Protein AF-A0A8G1H989-F1 (afdb_monomer)

Sequence (201 aa):
MSPRVQRSIRLNYDGWDWDKIEDVVEQNAELVQNTAQCIIGKAFDALDNYYDNDDWGRLWYKHEPFPLRMNYGEGYNHFLEDETVRFRISAKPYNHVKGDLRGTQDQFDLLKQAIEADDWHVGTAEALVQNGREELNVTITNGAAKVSTKAAAETVIGVDVNEDCVALAALTESGPEDSVVIDYPDIKEERHRYFTVGKRM

Solvent-accessible surface area (backbone atoms only — not comparable to full-atom values): 12066 Å² total; per-residue (Å²): 132,58,76,63,32,54,48,49,52,46,41,50,75,74,68,48,59,66,80,57,44,54,55,58,58,50,77,72,44,98,56,64,64,71,62,46,50,56,43,48,49,56,34,46,54,56,48,49,54,39,77,75,32,91,87,50,78,77,82,85,78,76,93,64,86,72,60,52,72,30,43,56,80,76,27,28,47,78,44,87,47,101,94,44,44,32,40,39,39,41,92,47,89,98,44,71,51,70,50,73,63,83,80,55,70,70,58,49,52,52,50,49,48,28,73,73,37,88,52,29,40,64,44,49,31,34,42,40,72,58,98,90,38,84,46,76,51,71,42,73,45,65,75,70,70,78,75,70,51,85,90,65,49,70,63,46,76,50,75,48,82,55,91,43,33,40,38,39,35,38,30,38,93,93,40,78,78,50,72,52,74,50,74,44,53,66,62,45,54,52,50,49,52,52,54,53,53,64,74,73,110

pLDDT: mean 76.19, std 14.08, range [43.84, 95.0]

Secondary structure (DSSP, 8-state):
--HHHHHHHHHHHTT--HHHHHHHHHHT--S-HHHHHHHHHHHHHHHHHHHH-TTS-------SPPPEEEEBTTTEEEEEETTEEEEEEEEETTEEEEEE----HHHHHHHHHHHH-TTEEEEEEEEEEETTEEEEEEEEEESS-PPPPGGG---EEEEEE-SSEEEEEEEETTEEEEEEEEE-HHHHHHHHHHHHHHT--

Radius of gyration: 22.85 Å; Cα contacts (8 Å, |Δi|>4): 235; chains: 1; bounding box: 62×35×62 Å

Mean predicted aligned error: 15.67 Å

Structure (mmCIF, N/CA/C/O backbone):
data_AF-A0A8G1H989-F1
#
_entry.id   AF-A0A8G1H989-F1
#
loop_
_atom_site.group_PDB
_atom_site.id
_atom_site.type_symbol
_atom_site.label_atom_id
_atom_site.label_alt_id
_atom_site.label_comp_id
_atom_site.label_asym_id
_atom_site.label_entity_id
_atom_site.label_seq_id
_atom_site.pdbx_PDB_ins_code
_atom_site.Cartn_x
_atom_site.Cartn_y
_atom_site.Cartn_z
_atom_site.occupancy
_atom_site.B_iso_or_equiv
_atom_site.auth_seq_id
_atom_site.auth_comp_id
_atom_site.auth_asym_id
_atom_site.auth_atom_id
_atom_site.pdbx_PDB_model_num
ATOM 1 N N . MET A 1 1 ? 11.637 6.137 -7.774 1.00 48.59 1 MET A N 1
ATOM 2 C CA . MET A 1 1 ? 12.655 6.437 -8.811 1.00 48.59 1 MET A CA 1
ATOM 3 C C . MET A 1 1 ? 11.977 6.332 -10.176 1.00 48.59 1 MET A C 1
ATOM 5 O O . MET A 1 1 ? 11.100 5.492 -10.310 1.00 48.59 1 MET A O 1
ATOM 9 N N . SER A 1 2 ? 12.269 7.210 -11.142 1.00 50.56 2 SER A N 1
ATOM 10 C CA . SER A 1 2 ? 11.582 7.182 -12.450 1.00 50.56 2 SER A CA 1
ATOM 11 C C . SER A 1 2 ? 11.997 5.940 -13.265 1.00 50.56 2 SER A C 1
ATOM 13 O O . SER A 1 2 ? 13.190 5.627 -13.273 1.00 50.56 2 SER A O 1
ATOM 15 N N . PRO A 1 3 ? 11.079 5.272 -13.999 1.00 55.62 3 PRO A N 1
ATOM 16 C CA . PRO A 1 3 ? 11.397 4.109 -14.839 1.00 55.62 3 PRO A CA 1
ATOM 17 C C . PRO A 1 3 ? 12.542 4.345 -15.837 1.00 55.62 3 PRO A C 1
ATOM 19 O O . PRO A 1 3 ? 13.239 3.411 -16.227 1.00 55.62 3 PRO A O 1
ATOM 22 N N . ARG A 1 4 ? 12.767 5.602 -16.242 1.00 60.38 4 ARG A N 1
ATOM 23 C CA . ARG A 1 4 ? 13.844 5.971 -17.170 1.00 60.38 4 ARG A CA 1
ATOM 24 C C . ARG A 1 4 ? 15.206 6.141 -16.502 1.00 60.38 4 ARG A C 1
ATOM 26 O O . ARG A 1 4 ? 16.190 5.746 -17.107 1.00 60.38 4 ARG A O 1
ATOM 33 N N . VAL A 1 5 ? 15.259 6.586 -15.241 1.00 58.53 5 VAL A N 1
ATOM 34 C CA . VAL A 1 5 ? 16.505 6.577 -14.439 1.00 58.53 5 VAL A CA 1
ATOM 35 C C . VAL A 1 5 ? 17.048 5.155 -14.362 1.00 58.53 5 VAL A C 1
ATOM 37 O O . VAL A 1 5 ? 18.218 4.902 -14.617 1.00 58.53 5 VAL A O 1
ATOM 40 N N . GLN A 1 6 ? 16.164 4.195 -14.098 1.00 58.88 6 GLN A N 1
ATOM 41 C CA . GLN A 1 6 ? 16.545 2.788 -14.035 1.00 58.88 6 GLN A CA 1
ATOM 42 C C . GLN A 1 6 ? 16.827 2.181 -15.405 1.00 58.88 6 GLN A C 1
ATOM 44 O O . GLN A 1 6 ? 17.612 1.244 -15.483 1.00 58.88 6 GLN A O 1
ATOM 49 N N . ARG A 1 7 ? 16.244 2.704 -16.493 1.00 65.94 7 ARG A N 1
ATOM 50 C CA . ARG A 1 7 ? 16.626 2.305 -17.853 1.00 65.94 7 ARG A CA 1
ATOM 51 C C . ARG A 1 7 ? 18.054 2.740 -18.182 1.00 65.94 7 ARG A C 1
ATOM 53 O O . ARG A 1 7 ? 18.781 1.933 -18.750 1.00 65.94 7 ARG A O 1
ATOM 60 N N . SER A 1 8 ? 18.455 3.952 -17.804 1.00 64.50 8 SER A N 1
ATOM 61 C CA . SER A 1 8 ? 19.839 4.412 -17.962 1.00 64.50 8 SER A CA 1
ATOM 62 C C . SER A 1 8 ? 20.799 3.568 -17.121 1.00 64.50 8 SER A C 1
ATOM 64 O O . SER A 1 8 ? 21.775 3.042 -17.647 1.00 64.50 8 SER A O 1
ATOM 66 N N . ILE A 1 9 ? 20.451 3.317 -15.851 1.00 63.84 9 ILE A N 1
ATOM 67 C CA . ILE A 1 9 ? 21.219 2.423 -14.971 1.00 63.84 9 ILE A CA 1
ATOM 68 C C . ILE A 1 9 ? 21.310 1.009 -15.572 1.00 63.84 9 ILE A C 1
ATOM 70 O O . ILE A 1 9 ? 22.398 0.447 -15.616 1.00 63.84 9 ILE A O 1
ATOM 74 N N . ARG A 1 10 ? 20.214 0.448 -16.107 1.00 66.69 10 ARG A N 1
ATOM 75 C CA . ARG A 1 10 ? 20.208 -0.856 -16.796 1.00 66.69 10 ARG A CA 1
ATOM 76 C C . ARG A 1 10 ? 21.207 -0.903 -17.939 1.00 66.69 10 ARG A C 1
ATOM 78 O O . ARG A 1 10 ? 21.965 -1.855 -18.033 1.00 66.69 10 ARG A O 1
ATOM 85 N N . LEU A 1 11 ? 21.149 0.070 -18.846 1.00 73.38 11 LEU A N 1
ATOM 86 C CA . LEU A 1 11 ? 21.991 0.058 -20.039 1.00 73.38 11 LEU A CA 1
ATOM 87 C C . LEU A 1 11 ? 23.471 0.150 -19.649 1.00 73.38 11 LEU A C 1
ATOM 89 O O . LEU A 1 11 ? 24.287 -0.555 -20.233 1.00 73.38 11 LEU A O 1
ATOM 93 N N . ASN A 1 12 ? 23.794 0.901 -18.591 1.00 72.88 12 ASN A N 1
ATOM 94 C CA . ASN A 1 12 ? 25.129 0.882 -17.998 1.00 72.88 12 ASN A CA 1
ATOM 95 C C . ASN A 1 12 ? 25.496 -0.512 -17.440 1.00 72.88 12 ASN A C 1
ATOM 97 O O . ASN A 1 12 ? 26.583 -1.017 -17.704 1.00 72.88 12 ASN A O 1
ATOM 101 N N . TYR A 1 13 ? 24.586 -1.181 -16.720 1.00 68.19 13 TYR A N 1
ATOM 102 C CA . TYR A 1 13 ? 24.783 -2.572 -16.276 1.00 68.19 13 TYR A CA 1
ATOM 103 C C . TYR A 1 13 ? 24.997 -3.550 -17.442 1.00 68.19 13 TYR A C 1
ATOM 105 O O . TYR A 1 13 ? 25.821 -4.456 -17.327 1.00 68.19 13 TYR A O 1
ATOM 113 N N . ASP A 1 14 ? 24.300 -3.339 -18.560 1.00 76.81 14 ASP A N 1
ATOM 114 C CA . ASP A 1 14 ? 24.414 -4.114 -19.800 1.00 76.81 14 ASP A CA 1
ATOM 115 C C . ASP A 1 14 ? 25.683 -3.737 -20.615 1.00 76.81 14 ASP A C 1
ATOM 117 O O . ASP A 1 14 ? 25.887 -4.257 -21.712 1.00 76.81 14 ASP A O 1
ATOM 121 N N . GLY A 1 15 ? 26.546 -2.849 -20.095 1.00 75.94 15 GLY A N 1
ATOM 122 C CA . GLY A 1 15 ? 27.841 -2.478 -20.679 1.00 75.94 15 GLY A CA 1
ATOM 123 C C . GLY A 1 15 ? 27.765 -1.468 -21.825 1.00 75.94 15 GLY A C 1
ATOM 124 O O . GLY A 1 15 ? 28.678 -1.406 -22.649 1.00 75.94 15 GLY A O 1
ATOM 125 N N . TRP A 1 16 ? 26.670 -0.714 -21.925 1.00 77.75 16 TRP A N 1
ATOM 126 C CA . TRP A 1 16 ? 26.514 0.299 -22.962 1.00 77.75 16 TRP A CA 1
ATOM 127 C C . TRP A 1 16 ? 27.376 1.525 -22.681 1.00 77.75 16 TRP A C 1
ATOM 129 O O . TRP A 1 16 ? 27.554 1.943 -21.540 1.00 77.75 16 TRP A O 1
ATOM 139 N N . ASP A 1 17 ? 27.864 2.110 -23.768 1.00 77.62 17 ASP A N 1
ATOM 140 C CA . ASP A 1 17 ? 28.553 3.393 -23.762 1.00 77.62 17 ASP A CA 1
ATOM 141 C C . ASP A 1 17 ? 27.605 4.506 -23.302 1.00 77.62 17 ASP A C 1
ATOM 143 O O . ASP A 1 17 ? 26.470 4.585 -23.781 1.00 77.62 17 ASP A O 1
ATOM 147 N N . TRP A 1 18 ? 28.065 5.344 -22.380 1.00 70.88 18 TRP A N 1
ATOM 148 C CA . TRP A 1 18 ? 27.248 6.332 -21.681 1.00 70.88 18 TRP A CA 1
ATOM 149 C C . TRP A 1 18 ? 26.656 7.361 -22.643 1.00 70.88 18 TRP A C 1
ATOM 151 O O . TRP A 1 18 ? 25.454 7.623 -22.586 1.00 70.88 18 TRP A O 1
ATOM 161 N N . ASP A 1 19 ? 27.442 7.794 -23.628 1.00 73.06 19 ASP A N 1
ATOM 162 C CA . ASP A 1 19 ? 26.999 8.710 -24.685 1.00 73.06 19 ASP A CA 1
ATOM 163 C C . ASP A 1 19 ? 25.842 8.116 -25.515 1.00 73.06 19 ASP A C 1
ATOM 165 O O . ASP A 1 19 ? 24.964 8.824 -26.002 1.00 73.06 19 ASP A O 1
ATOM 169 N N . LYS A 1 20 ? 25.777 6.782 -25.639 1.00 76.38 20 LYS A N 1
ATOM 170 C CA . LYS A 1 20 ? 24.700 6.085 -26.369 1.00 76.38 20 LYS A CA 1
ATOM 171 C C . LYS A 1 20 ? 23.463 5.840 -25.513 1.00 76.38 20 LYS A C 1
ATOM 173 O O . LYS A 1 20 ? 22.382 5.603 -26.055 1.00 76.38 20 LYS A O 1
ATOM 178 N N . ILE A 1 21 ? 23.604 5.840 -24.188 1.00 71.81 21 ILE A N 1
ATOM 179 C CA . ILE A 1 21 ? 22.484 5.671 -23.256 1.00 71.81 21 ILE A CA 1
ATOM 180 C C . ILE A 1 21 ? 21.605 6.919 -23.278 1.00 71.81 21 ILE A C 1
ATOM 182 O O . ILE A 1 21 ? 20.380 6.785 -23.335 1.00 71.81 21 ILE A O 1
ATOM 186 N N . GLU A 1 22 ? 22.221 8.101 -23.260 1.00 65.19 22 GLU A N 1
ATOM 187 C CA . GLU A 1 22 ? 21.527 9.387 -23.344 1.00 65.19 22 GLU A CA 1
ATOM 188 C C . GLU A 1 22 ? 20.698 9.460 -24.633 1.00 65.19 22 GLU A C 1
ATOM 190 O O . GLU A 1 22 ? 19.469 9.532 -24.570 1.00 65.19 22 GLU A O 1
ATOM 195 N N . ASP A 1 23 ? 21.335 9.242 -25.787 1.00 67.62 23 ASP A N 1
ATOM 196 C CA . ASP A 1 23 ? 20.676 9.244 -27.098 1.00 67.62 23 ASP A CA 1
ATOM 197 C C . ASP A 1 23 ? 19.466 8.297 -27.170 1.00 67.62 23 ASP A C 1
ATOM 199 O O . ASP A 1 23 ? 18.384 8.671 -27.632 1.00 67.62 23 ASP A O 1
ATOM 203 N N . VAL A 1 24 ? 19.608 7.056 -26.694 1.00 68.81 24 VAL A N 1
ATOM 204 C CA . VAL A 1 24 ? 18.536 6.050 -26.774 1.00 68.81 24 VAL A CA 1
ATOM 205 C C . VAL A 1 24 ? 17.384 6.366 -25.818 1.00 68.81 24 VAL A C 1
ATOM 207 O O . VAL A 1 24 ? 16.224 6.099 -26.147 1.00 68.81 24 VAL A O 1
ATOM 210 N N . VAL A 1 25 ? 17.657 6.900 -24.626 1.00 63.25 25 VAL A N 1
ATOM 211 C CA . VAL A 1 25 ? 16.610 7.201 -23.635 1.00 63.25 25 VAL A CA 1
ATOM 212 C C . VAL A 1 25 ? 15.892 8.515 -23.968 1.00 63.25 25 VAL A C 1
ATOM 214 O O . VAL A 1 25 ? 14.683 8.606 -23.734 1.00 63.25 25 VAL A O 1
ATOM 217 N N . GLU A 1 26 ? 16.581 9.485 -24.575 1.00 63.66 26 GLU A N 1
ATOM 218 C CA . GLU A 1 26 ? 15.995 10.740 -25.065 1.00 63.66 26 GLU A CA 1
ATOM 219 C C . GLU A 1 26 ? 15.160 10.558 -26.326 1.00 63.66 26 GLU A C 1
ATOM 221 O O . GLU A 1 26 ? 14.038 11.053 -26.393 1.00 63.66 26 GLU A O 1
ATOM 226 N N . GLN A 1 27 ? 15.649 9.813 -27.319 1.00 64.38 27 GLN A N 1
ATOM 227 C CA . GLN A 1 27 ? 14.919 9.636 -28.581 1.00 64.38 27 GLN A CA 1
ATOM 228 C C . GLN A 1 27 ? 13.624 8.830 -28.406 1.00 64.38 27 GLN A C 1
ATOM 230 O O . GLN A 1 27 ? 12.658 9.035 -29.137 1.00 64.38 27 GLN A O 1
ATOM 235 N N . ASN A 1 28 ? 13.570 7.949 -27.403 1.00 59.94 28 ASN A N 1
ATOM 236 C CA . ASN A 1 28 ? 12.377 7.164 -27.071 1.00 59.94 28 ASN A CA 1
ATOM 237 C C . ASN A 1 28 ? 11.460 7.864 -26.047 1.00 59.94 28 ASN A C 1
ATOM 239 O O . ASN A 1 28 ? 10.558 7.242 -25.473 1.00 59.94 28 ASN A O 1
ATOM 243 N N . ALA A 1 29 ? 11.693 9.151 -25.773 1.00 56.41 29 ALA A N 1
ATOM 244 C CA . ALA A 1 29 ? 10.967 9.895 -24.764 1.00 56.41 29 ALA A CA 1
ATOM 245 C C . ALA A 1 29 ? 9.675 10.540 -25.288 1.00 56.41 29 ALA A C 1
ATOM 247 O O . ALA A 1 29 ? 9.712 11.596 -25.902 1.00 56.41 29 ALA A O 1
ATOM 248 N N . GLU A 1 30 ? 8.507 10.027 -24.889 1.00 54.06 30 GLU A N 1
ATOM 249 C CA . GLU A 1 30 ? 7.240 10.789 -24.972 1.00 54.06 30 GLU A CA 1
ATOM 250 C C . GLU A 1 30 ? 7.141 11.868 -23.862 1.00 54.06 30 GLU A C 1
ATOM 252 O O . GLU A 1 30 ? 6.192 11.902 -23.086 1.00 54.06 30 GLU A O 1
ATOM 257 N N . LEU A 1 31 ? 8.169 12.709 -23.705 1.00 53.53 31 LEU A N 1
ATOM 258 C CA . LEU A 1 31 ? 8.208 13.841 -22.767 1.00 53.53 31 LEU A CA 1
ATOM 259 C C . LEU A 1 31 ? 8.811 15.061 -23.473 1.00 53.53 31 LEU A C 1
ATOM 261 O O . LEU A 1 31 ? 9.530 14.919 -24.458 1.00 53.53 31 LEU A O 1
ATOM 265 N N . VAL A 1 32 ? 8.568 16.263 -22.945 1.00 53.59 32 VAL A N 1
ATOM 266 C CA . VAL A 1 32 ? 9.305 17.461 -23.379 1.00 53.59 32 VAL A CA 1
ATOM 267 C C . VAL A 1 32 ? 10.803 17.213 -23.147 1.00 53.59 32 VAL A C 1
ATOM 269 O O . VAL A 1 32 ? 11.180 16.806 -22.048 1.00 53.59 32 VAL A O 1
ATOM 272 N N . GLN A 1 33 ? 11.640 17.436 -24.168 1.00 54.19 33 GLN A N 1
ATOM 273 C CA . GLN A 1 33 ? 13.067 17.055 -24.196 1.00 54.19 33 GLN A CA 1
ATOM 274 C C . GLN A 1 33 ? 13.832 17.446 -22.923 1.00 54.19 33 GLN A C 1
ATOM 276 O O . GLN A 1 33 ? 14.499 16.606 -22.324 1.00 54.19 33 GLN A O 1
ATOM 281 N N . ASN A 1 34 ? 13.620 18.664 -22.421 1.00 48.12 34 ASN A N 1
ATOM 282 C CA . ASN A 1 34 ? 14.265 19.155 -21.198 1.00 48.12 34 ASN A CA 1
ATOM 283 C C . ASN A 1 34 ? 13.967 18.285 -19.959 1.00 48.12 34 ASN A C 1
ATOM 285 O O . ASN A 1 34 ? 14.802 18.139 -19.072 1.00 48.12 34 ASN A O 1
ATOM 289 N N . THR A 1 35 ? 12.775 17.687 -19.874 1.00 46.97 35 THR A N 1
ATOM 290 C CA . THR A 1 35 ? 12.402 16.798 -18.765 1.00 46.97 35 THR A CA 1
ATOM 291 C C . THR A 1 35 ? 13.060 15.425 -18.895 1.00 46.97 35 THR A C 1
ATOM 293 O O . THR A 1 35 ? 13.412 14.833 -17.877 1.00 46.97 35 THR A O 1
ATOM 296 N N . ALA A 1 36 ? 13.256 14.919 -20.117 1.00 55.31 36 ALA A N 1
ATOM 297 C CA . ALA A 1 36 ? 14.007 13.683 -20.346 1.00 55.31 36 ALA A CA 1
ATOM 298 C C . ALA A 1 36 ? 15.488 13.865 -19.968 1.00 55.31 36 ALA A C 1
ATOM 300 O O . ALA A 1 36 ? 16.006 13.070 -19.184 1.00 55.31 36 ALA A O 1
ATOM 301 N N . GLN A 1 37 ? 16.090 14.976 -20.399 1.00 55.34 37 GLN A N 1
ATOM 302 C CA . GLN A 1 37 ? 17.461 15.383 -20.076 1.00 55.34 37 GLN A CA 1
ATOM 303 C C . GLN A 1 37 ? 17.700 15.511 -18.568 1.00 55.34 37 GLN A C 1
ATOM 305 O O . GLN A 1 37 ? 18.625 14.909 -18.036 1.00 55.34 37 GLN A O 1
ATOM 310 N N . CYS A 1 38 ? 16.827 16.200 -17.821 1.00 56.69 38 CYS A N 1
ATOM 311 C CA . CYS A 1 38 ? 16.984 16.309 -16.362 1.00 56.69 38 CYS A CA 1
ATOM 312 C C . CYS A 1 38 ? 16.880 14.960 -15.627 1.00 56.69 38 CYS A C 1
ATOM 314 O O . CYS A 1 38 ? 17.455 14.792 -14.551 1.00 56.69 38 CYS A O 1
ATOM 316 N N . ILE A 1 39 ? 16.105 14.011 -16.157 1.00 57.88 39 ILE A N 1
ATOM 317 C CA . ILE A 1 39 ? 15.958 12.673 -15.570 1.00 57.88 39 ILE A CA 1
ATOM 318 C C . ILE A 1 39 ? 17.203 11.826 -15.851 1.00 57.88 39 ILE A C 1
ATOM 320 O O . ILE A 1 39 ? 17.640 11.096 -14.961 1.00 57.88 39 ILE A O 1
ATOM 324 N N . ILE A 1 40 ? 17.769 11.931 -17.055 1.00 61.81 40 ILE A N 1
ATOM 325 C CA . ILE A 1 40 ? 19.008 11.248 -17.443 1.00 61.81 40 ILE A CA 1
ATOM 326 C C . ILE A 1 40 ? 20.194 11.834 -16.683 1.00 61.81 40 ILE A C 1
ATOM 328 O O . ILE A 1 40 ? 20.916 11.068 -16.056 1.00 61.81 40 ILE A O 1
ATOM 332 N N . GLY A 1 41 ? 20.307 13.163 -16.613 1.00 64.31 41 GLY A N 1
ATOM 333 C CA . GLY A 1 41 ? 21.335 13.850 -15.830 1.00 64.31 41 GLY A CA 1
ATOM 334 C C . GLY A 1 41 ? 21.363 13.374 -14.379 1.00 64.31 41 GLY A C 1
ATOM 335 O O . GLY A 1 41 ? 22.399 12.953 -13.899 1.00 64.31 41 GLY A O 1
ATOM 336 N N . LYS A 1 42 ? 20.207 13.259 -13.709 1.00 68.31 42 LYS A N 1
ATOM 337 C CA . LYS A 1 42 ? 20.151 12.697 -12.343 1.00 68.31 42 LYS A CA 1
ATOM 338 C C . LYS A 1 42 ? 20.560 11.225 -12.244 1.00 68.31 42 LYS A C 1
ATOM 340 O O . LYS A 1 42 ? 20.995 10.787 -11.182 1.00 68.31 42 LYS A O 1
ATOM 345 N N . ALA A 1 43 ? 20.336 10.437 -13.294 1.00 62.66 43 ALA A N 1
ATOM 346 C CA . ALA A 1 43 ? 20.770 9.044 -13.338 1.00 62.66 43 ALA A CA 1
ATOM 347 C C . ALA A 1 43 ? 22.290 8.950 -13.509 1.00 62.66 43 ALA A C 1
ATOM 349 O O . ALA A 1 43 ? 22.911 8.103 -12.875 1.00 62.66 43 ALA A O 1
ATOM 350 N N . PHE A 1 44 ? 22.863 9.835 -14.324 1.00 67.88 44 PHE A N 1
ATOM 351 C CA . PHE A 1 44 ? 24.295 9.934 -14.574 1.00 67.88 44 PHE A CA 1
ATOM 352 C C . PHE A 1 44 ? 25.013 10.523 -13.365 1.00 67.88 44 PHE A C 1
ATOM 354 O O . PHE A 1 44 ? 25.937 9.886 -12.898 1.00 67.88 44 PHE A O 1
ATOM 361 N N . ASP A 1 45 ? 24.497 11.582 -12.736 1.00 69.62 45 ASP A N 1
ATOM 362 C CA . ASP A 1 45 ? 25.013 12.107 -11.463 1.00 69.62 45 ASP A CA 1
ATOM 363 C C . ASP A 1 45 ? 25.102 11.000 -10.400 1.00 69.62 45 ASP A C 1
ATOM 365 O O . ASP A 1 45 ? 26.053 10.929 -9.627 1.00 69.62 45 ASP A O 1
ATOM 369 N N . ALA A 1 46 ? 24.101 10.116 -10.330 1.00 64.50 46 ALA A N 1
ATOM 370 C CA . ALA A 1 46 ? 24.104 8.998 -9.391 1.00 64.50 46 ALA A CA 1
ATOM 371 C C . ALA A 1 46 ? 25.119 7.902 -9.772 1.00 64.50 46 ALA A C 1
ATOM 373 O O . ALA A 1 46 ? 25.668 7.255 -8.881 1.00 64.50 46 ALA A O 1
ATOM 374 N N . LEU A 1 47 ? 25.356 7.680 -11.069 1.00 65.31 47 LEU A N 1
ATOM 375 C CA . LEU A 1 47 ? 26.363 6.743 -11.566 1.00 65.31 47 LEU A CA 1
ATOM 376 C C . LEU A 1 47 ? 27.784 7.309 -11.413 1.00 65.31 47 LEU A C 1
ATOM 378 O O . LEU A 1 47 ? 28.642 6.591 -10.916 1.00 65.31 47 LEU A O 1
ATOM 382 N N . ASP A 1 48 ? 28.021 8.574 -11.756 1.00 67.88 48 ASP A N 1
ATOM 383 C CA . ASP A 1 48 ? 29.283 9.293 -11.551 1.00 67.88 48 ASP A CA 1
ATOM 384 C C . ASP A 1 48 ? 29.658 9.281 -10.073 1.00 67.88 48 ASP A C 1
ATOM 386 O O . ASP A 1 48 ? 30.736 8.821 -9.715 1.00 67.88 48 ASP A O 1
ATOM 390 N N . ASN A 1 49 ? 28.722 9.632 -9.182 1.00 62.41 49 ASN A N 1
ATOM 391 C CA . ASN A 1 49 ? 28.960 9.534 -7.740 1.00 62.41 49 ASN A CA 1
ATOM 392 C C . ASN A 1 49 ? 29.345 8.115 -7.290 1.00 62.41 49 ASN A C 1
ATOM 394 O O . ASN A 1 49 ? 30.104 7.986 -6.332 1.00 62.41 49 ASN A O 1
ATOM 398 N N . TYR A 1 50 ? 28.838 7.066 -7.948 1.00 59.97 50 TYR A N 1
ATOM 399 C CA . TYR A 1 50 ? 29.226 5.683 -7.664 1.00 59.97 50 TYR A CA 1
ATOM 400 C C . TYR A 1 50 ? 30.639 5.354 -8.171 1.00 59.97 50 TYR A C 1
ATOM 402 O O . TYR A 1 50 ? 31.416 4.761 -7.430 1.00 59.97 50 TYR A O 1
ATOM 410 N N . TYR A 1 51 ? 30.984 5.724 -9.406 1.00 64.19 51 TYR A N 1
ATOM 411 C CA . TYR A 1 51 ? 32.306 5.433 -9.973 1.00 64.19 51 TYR A CA 1
ATOM 412 C C . TYR A 1 51 ? 33.422 6.313 -9.387 1.00 64.19 51 TYR A C 1
ATOM 414 O O . TYR A 1 51 ? 34.570 5.876 -9.352 1.00 64.19 51 TYR A O 1
ATOM 422 N N . ASP A 1 52 ? 33.088 7.500 -8.877 1.00 67.94 52 ASP A N 1
ATOM 423 C CA . ASP A 1 52 ? 34.031 8.416 -8.228 1.00 67.94 52 ASP A CA 1
ATOM 424 C C . ASP A 1 52 ? 34.234 8.123 -6.728 1.00 67.94 52 ASP A C 1
ATOM 426 O O . ASP A 1 52 ? 35.214 8.586 -6.141 1.00 67.94 52 ASP A O 1
ATOM 430 N N . ASN A 1 53 ? 33.333 7.367 -6.082 1.00 58.56 53 ASN A N 1
ATOM 431 C CA . ASN A 1 53 ? 33.405 7.068 -4.646 1.00 58.56 53 ASN A CA 1
ATOM 432 C C . ASN A 1 53 ? 33.272 5.556 -4.372 1.00 58.56 53 ASN A C 1
ATOM 434 O O . ASN A 1 53 ? 32.164 5.039 -4.223 1.00 58.56 53 ASN A O 1
ATOM 438 N N . ASP A 1 54 ? 34.412 4.876 -4.197 1.00 51.69 54 ASP A N 1
ATOM 439 C CA . ASP A 1 54 ? 34.532 3.418 -3.966 1.00 51.69 54 ASP A CA 1
ATOM 440 C C . ASP A 1 54 ? 33.757 2.871 -2.740 1.00 51.69 54 ASP A C 1
ATOM 442 O O . ASP A 1 54 ? 33.516 1.666 -2.643 1.00 51.69 54 ASP A O 1
ATOM 446 N N . ASP A 1 55 ? 33.340 3.733 -1.805 1.00 53.25 55 ASP A N 1
ATOM 447 C CA . ASP A 1 55 ? 32.676 3.341 -0.549 1.00 53.25 55 ASP A CA 1
ATOM 448 C C . ASP A 1 55 ? 31.141 3.259 -0.631 1.00 53.25 55 ASP A C 1
ATOM 450 O O . ASP A 1 55 ? 30.486 2.788 0.306 1.00 53.25 55 ASP A O 1
ATOM 454 N N . TRP A 1 56 ? 30.532 3.688 -1.739 1.00 50.56 56 TRP A N 1
ATOM 455 C CA . TRP A 1 56 ? 29.087 3.578 -1.927 1.00 50.56 56 TRP A CA 1
ATOM 456 C C . TRP A 1 56 ? 28.782 2.341 -2.765 1.00 50.56 56 TRP A C 1
ATOM 458 O O . TRP A 1 56 ? 29.167 2.242 -3.922 1.00 50.56 56 TRP A O 1
ATOM 468 N N . GLY A 1 57 ? 28.097 1.358 -2.175 1.00 53.31 57 GLY A N 1
ATOM 469 C CA . GLY A 1 57 ? 27.723 0.129 -2.876 1.00 53.31 57 GLY A CA 1
ATOM 470 C C . GLY A 1 57 ? 27.039 0.412 -4.220 1.00 53.31 57 GLY A C 1
ATOM 471 O O . GLY A 1 57 ? 26.254 1.354 -4.343 1.00 53.31 57 GLY A O 1
ATOM 472 N N . ARG A 1 58 ? 27.332 -0.421 -5.227 1.00 53.03 58 ARG A N 1
ATOM 473 C CA . ARG A 1 58 ? 26.794 -0.288 -6.591 1.00 53.03 58 ARG A CA 1
ATOM 474 C C . ARG A 1 58 ? 25.288 -0.079 -6.558 1.00 53.03 58 ARG A C 1
ATOM 476 O O . ARG A 1 58 ? 24.585 -0.854 -5.912 1.00 53.03 58 ARG A O 1
ATOM 483 N N . LEU A 1 59 ? 24.803 0.946 -7.266 1.00 53.34 59 LEU A N 1
ATOM 484 C CA . LEU A 1 59 ? 23.372 1.232 -7.392 1.00 53.34 59 LEU A CA 1
ATOM 485 C C . LEU A 1 59 ? 22.624 -0.055 -7.746 1.00 53.34 59 LEU A C 1
ATOM 487 O O . LEU A 1 59 ? 22.841 -0.615 -8.819 1.00 53.34 59 LEU A O 1
ATOM 491 N N . TRP A 1 60 ? 21.770 -0.540 -6.845 1.00 46.81 60 TRP A N 1
ATOM 492 C CA . TRP A 1 60 ? 21.024 -1.777 -7.055 1.00 46.81 60 TRP A CA 1
ATOM 493 C C . TRP A 1 60 ? 20.089 -1.629 -8.257 1.00 46.81 60 TRP A C 1
ATOM 495 O O . TRP A 1 60 ? 19.223 -0.750 -8.291 1.00 46.81 60 TRP A O 1
ATOM 505 N N . TYR A 1 61 ? 20.262 -2.502 -9.248 1.00 50.69 61 TYR A N 1
ATOM 506 C CA . TYR A 1 61 ? 19.422 -2.565 -10.435 1.00 50.69 61 TYR A CA 1
ATOM 507 C C . TYR A 1 61 ? 18.555 -3.829 -10.409 1.00 50.69 61 TYR A C 1
ATOM 509 O O . TYR A 1 61 ? 19.064 -4.940 -10.272 1.00 50.69 61 TYR A O 1
ATOM 517 N N . LYS A 1 62 ? 17.234 -3.662 -10.559 1.00 53.03 62 LYS A N 1
ATOM 518 C CA . LYS A 1 62 ? 16.281 -4.773 -10.671 1.00 53.03 62 LYS A CA 1
ATOM 519 C C . LYS A 1 62 ? 16.065 -5.099 -12.154 1.00 53.03 62 LYS A C 1
ATOM 521 O O . LYS A 1 62 ? 15.545 -4.264 -12.891 1.00 53.03 62 LYS A O 1
ATOM 526 N N . HIS A 1 63 ? 16.446 -6.306 -12.583 1.00 56.75 63 HIS A N 1
ATOM 527 C CA . HIS A 1 63 ? 16.208 -6.794 -13.954 1.00 56.75 63 HIS A CA 1
ATOM 528 C C . HIS A 1 63 ? 14.724 -7.074 -14.251 1.00 56.75 63 HIS A C 1
ATOM 530 O O . HIS A 1 63 ? 14.326 -7.146 -15.415 1.00 56.75 63 HIS A O 1
ATOM 536 N N . GLU A 1 64 ? 13.907 -7.235 -13.212 1.00 56.62 64 GLU A N 1
ATOM 537 C CA . GLU A 1 64 ? 12.471 -7.479 -13.332 1.00 56.62 64 GLU A CA 1
ATOM 538 C C . GLU A 1 64 ? 11.696 -6.203 -13.703 1.00 56.62 64 GLU A C 1
ATOM 540 O O . GLU A 1 64 ? 12.146 -5.093 -13.401 1.00 56.62 64 GLU A O 1
ATOM 545 N N . PRO A 1 65 ? 10.507 -6.335 -14.321 1.00 60.50 65 PRO A N 1
ATOM 546 C CA . PRO A 1 65 ? 9.603 -5.210 -14.511 1.00 60.50 65 PRO A CA 1
ATOM 547 C C . PRO A 1 65 ? 9.301 -4.518 -13.177 1.00 60.50 65 PRO A C 1
ATOM 549 O O . PRO A 1 65 ? 9.048 -5.169 -12.161 1.00 60.50 65 PRO A O 1
ATOM 552 N N . PHE A 1 66 ? 9.319 -3.188 -13.186 1.00 64.25 66 PHE A N 1
ATOM 553 C CA . PHE A 1 66 ? 8.903 -2.414 -12.023 1.00 64.25 66 PHE A CA 1
ATOM 554 C C . PHE A 1 66 ? 7.391 -2.509 -11.826 1.00 64.25 66 PHE A C 1
ATOM 556 O O . PHE A 1 66 ? 6.664 -2.599 -12.822 1.00 64.25 66 PHE A O 1
ATOM 563 N N . PRO A 1 67 ? 6.916 -2.437 -10.569 1.00 78.50 67 PRO A N 1
ATOM 564 C CA . PRO A 1 67 ? 5.499 -2.287 -10.301 1.00 78.50 67 PRO A CA 1
ATOM 565 C C . PRO A 1 67 ? 4.929 -1.106 -11.085 1.00 78.50 67 PRO A C 1
ATOM 567 O O . PRO A 1 67 ? 5.518 -0.020 -11.132 1.00 78.50 67 PRO A O 1
ATOM 570 N N . LEU A 1 68 ? 3.773 -1.314 -11.707 1.00 81.56 68 LEU A N 1
ATOM 571 C CA . LEU A 1 68 ? 3.047 -0.233 -12.348 1.00 81.56 68 LEU A CA 1
ATOM 572 C C . LEU A 1 68 ? 2.292 0.536 -11.265 1.00 81.56 68 LEU A C 1
ATOM 574 O O . LEU A 1 68 ? 1.272 0.066 -10.766 1.00 81.56 68 LEU A O 1
ATOM 578 N N . ARG A 1 69 ? 2.798 1.719 -10.908 1.00 83.06 69 ARG A N 1
ATOM 579 C CA . ARG A 1 69 ? 2.136 2.623 -9.964 1.00 83.06 69 ARG A CA 1
ATOM 580 C C . ARG A 1 69 ? 1.104 3.496 -10.675 1.00 83.06 69 ARG A C 1
ATOM 582 O O . ARG A 1 69 ? 1.402 4.090 -11.709 1.00 83.06 69 ARG A O 1
ATOM 589 N N . MET A 1 70 ? -0.094 3.591 -10.109 1.00 88.25 70 MET A N 1
ATOM 590 C CA . MET A 1 70 ? -1.249 4.257 -10.714 1.00 88.25 70 MET A CA 1
ATOM 591 C C . MET A 1 70 ? -2.058 5.032 -9.672 1.00 88.25 70 MET A C 1
ATOM 593 O O . MET A 1 70 ? -2.163 4.606 -8.525 1.00 88.25 70 MET A O 1
ATOM 597 N N . ASN A 1 71 ? -2.674 6.140 -10.088 1.00 86.50 71 ASN A N 1
ATOM 598 C CA . ASN A 1 71 ? -3.639 6.889 -9.277 1.00 86.50 71 ASN A CA 1
ATOM 599 C C . ASN A 1 71 ? -5.065 6.384 -9.517 1.00 86.50 71 ASN A C 1
ATOM 601 O O . ASN A 1 71 ? -5.402 5.999 -10.646 1.00 86.50 71 ASN A O 1
ATOM 605 N N . TYR A 1 72 ? -5.893 6.429 -8.472 1.00 89.62 72 TYR A N 1
ATOM 606 C CA . TYR A 1 72 ? -7.316 6.111 -8.563 1.00 89.62 72 TYR A CA 1
ATOM 607 C C . TYR A 1 72 ? -8.023 7.125 -9.473 1.00 89.62 72 TYR A C 1
ATOM 609 O O . TYR A 1 72 ? -7.708 8.313 -9.439 1.00 89.62 72 TYR A O 1
ATOM 617 N N . GLY A 1 73 ? -8.930 6.671 -10.337 1.00 86.75 73 GLY A N 1
ATOM 618 C CA . GLY A 1 73 ? -9.606 7.518 -11.327 1.00 86.75 73 GLY A CA 1
ATOM 619 C C . GLY A 1 73 ? -8.853 7.652 -12.654 1.00 86.75 73 GLY A C 1
ATOM 620 O O . GLY A 1 73 ? -9.474 7.578 -13.714 1.00 86.75 73 GLY A O 1
ATOM 621 N N . GLU A 1 74 ? -7.524 7.782 -12.617 1.00 83.25 74 GLU A N 1
ATOM 622 C CA . GLU A 1 74 ? -6.691 8.021 -13.806 1.00 83.25 74 GLU A CA 1
ATOM 623 C C . GLU A 1 74 ? -6.109 6.726 -14.392 1.00 83.25 74 GLU A C 1
ATOM 625 O O . GLU A 1 74 ? -6.421 6.333 -15.519 1.00 83.25 74 GLU A O 1
ATOM 630 N N . GLY A 1 75 ? -5.244 6.058 -13.624 1.00 83.50 75 GLY A N 1
ATOM 631 C CA . GLY A 1 75 ? -4.491 4.882 -14.064 1.00 83.50 75 GLY A CA 1
ATOM 632 C C . GLY A 1 75 ? -5.174 3.571 -13.694 1.00 83.50 75 GLY A C 1
ATOM 633 O O . GLY A 1 75 ? -5.032 2.581 -14.411 1.00 83.50 75 GLY A O 1
ATOM 634 N N . TYR A 1 76 ? -5.972 3.571 -12.624 1.00 92.06 76 TYR A N 1
ATOM 635 C CA . TYR A 1 76 ? -6.797 2.430 -12.253 1.00 92.06 76 TYR A CA 1
ATOM 636 C C . TYR A 1 76 ? -8.146 2.855 -11.666 1.00 92.06 76 TYR A C 1
ATOM 638 O O . TYR A 1 76 ? -8.309 3.975 -11.188 1.00 92.06 76 TYR A O 1
ATOM 646 N N . ASN A 1 77 ? -9.125 1.957 -11.732 1.00 92.06 77 ASN A N 1
ATOM 647 C CA . ASN A 1 77 ? -10.443 2.123 -11.123 1.00 92.06 77 ASN A CA 1
ATOM 648 C C . ASN A 1 77 ? -10.960 0.788 -10.585 1.00 92.06 77 ASN A C 1
ATOM 650 O O . ASN A 1 77 ? -10.627 -0.267 -11.135 1.00 92.06 77 ASN A O 1
ATOM 654 N N . HIS A 1 78 ? -11.821 0.867 -9.572 1.00 91.56 78 HIS A N 1
ATOM 655 C CA . HIS A 1 78 ? -12.571 -0.259 -9.029 1.00 91.56 78 HIS A CA 1
ATOM 656 C C . HIS A 1 78 ? -14.064 -0.067 -9.276 1.00 91.56 78 HIS A C 1
ATOM 658 O O . HIS A 1 78 ? -14.570 1.052 -9.242 1.00 91.56 78 HIS A O 1
ATOM 664 N N . PHE A 1 79 ? -14.760 -1.170 -9.521 1.00 89.50 79 PHE A N 1
ATOM 665 C CA . PHE A 1 79 ? -16.200 -1.210 -9.719 1.00 89.50 79 PHE A CA 1
ATOM 666 C C . PHE A 1 79 ? -16.765 -2.287 -8.803 1.00 89.50 79 PHE A C 1
ATOM 668 O O . PHE A 1 79 ? -16.350 -3.444 -8.870 1.00 89.50 79 PHE A O 1
ATOM 675 N N . LEU A 1 80 ? -17.679 -1.887 -7.926 1.00 86.75 80 LEU A N 1
ATOM 676 C CA . LEU A 1 80 ? -18.348 -2.788 -7.000 1.00 86.75 80 LEU A CA 1
ATOM 677 C C . LEU A 1 80 ? -19.512 -3.467 -7.736 1.00 86.75 80 LEU A C 1
ATOM 679 O O . LEU A 1 80 ? -20.418 -2.782 -8.205 1.00 86.75 80 LEU A O 1
ATOM 683 N N . GLU A 1 81 ? -19.480 -4.795 -7.856 1.00 81.00 81 GLU A N 1
ATOM 684 C CA . GLU A 1 81 ? -20.585 -5.604 -8.384 1.00 81.00 81 GLU A CA 1
ATOM 685 C C . GLU A 1 81 ? -20.917 -6.715 -7.389 1.00 81.00 81 GLU A C 1
ATOM 687 O O . GLU A 1 81 ? -20.110 -7.617 -7.198 1.00 81.00 81 GLU A O 1
ATOM 692 N N . ASP A 1 82 ? -22.095 -6.662 -6.765 1.00 72.94 82 ASP A N 1
ATOM 693 C CA . ASP A 1 82 ? -22.588 -7.638 -5.783 1.00 72.94 82 ASP A CA 1
ATOM 694 C C . ASP A 1 82 ? -21.496 -8.099 -4.778 1.00 72.94 82 ASP A C 1
ATOM 696 O O . ASP A 1 82 ? -21.133 -7.387 -3.830 1.00 72.94 82 ASP A O 1
ATOM 700 N N . GLU A 1 83 ? -20.929 -9.286 -5.003 1.00 71.50 83 GLU A N 1
ATOM 701 C CA . GLU A 1 83 ? -19.917 -9.924 -4.152 1.00 71.50 83 GLU A CA 1
ATOM 702 C C . GLU A 1 83 ? -18.478 -9.811 -4.687 1.00 71.50 83 GLU A C 1
ATOM 704 O O . GLU A 1 83 ? -17.540 -10.272 -4.045 1.00 71.50 83 GLU A O 1
ATOM 709 N N . THR A 1 84 ? -18.275 -9.199 -5.853 1.00 79.75 84 THR A N 1
ATOM 710 C CA . THR A 1 84 ? -16.979 -9.122 -6.540 1.00 79.75 84 THR A CA 1
ATOM 711 C C . THR A 1 84 ? -16.564 -7.675 -6.794 1.00 79.75 84 THR A C 1
ATOM 713 O O . THR A 1 84 ? -17.365 -6.816 -7.160 1.00 79.75 84 THR A O 1
ATOM 716 N N . VAL A 1 85 ? -15.273 -7.390 -6.639 1.00 86.12 85 VAL A N 1
ATOM 717 C CA . VAL A 1 85 ? -14.706 -6.099 -7.039 1.00 86.12 85 VAL A CA 1
ATOM 718 C C . VAL A 1 85 ? -14.026 -6.257 -8.392 1.00 86.12 85 VAL A C 1
ATOM 720 O O . VAL A 1 85 ? -13.026 -6.961 -8.514 1.00 86.12 85 VAL A O 1
ATOM 723 N N . ARG A 1 86 ? -14.547 -5.581 -9.416 1.00 92.00 86 ARG A N 1
ATOM 724 C CA . ARG A 1 86 ? -13.897 -5.489 -10.727 1.00 92.00 86 ARG A CA 1
ATOM 725 C C . ARG A 1 86 ? -12.857 -4.389 -10.734 1.00 92.00 86 ARG A C 1
ATOM 727 O O . ARG A 1 86 ? -13.081 -3.315 -10.184 1.00 92.00 86 ARG A O 1
ATOM 734 N N . PHE A 1 87 ? -11.752 -4.613 -11.431 1.00 91.69 87 PHE A N 1
ATOM 735 C CA . PHE A 1 87 ? -10.742 -3.588 -11.667 1.00 91.69 87 PHE A CA 1
ATOM 736 C C . PHE A 1 87 ? -10.637 -3.232 -13.150 1.00 91.69 87 PHE A C 1
ATOM 738 O O . PHE A 1 87 ? -10.902 -4.039 -14.045 1.00 91.69 87 PHE A O 1
ATOM 745 N N . ARG A 1 88 ? -10.197 -2.002 -13.411 1.00 92.25 88 ARG A N 1
ATOM 746 C CA . ARG A 1 88 ? -9.692 -1.554 -14.711 1.00 92.25 88 ARG A CA 1
ATOM 747 C C . ARG A 1 88 ? -8.340 -0.901 -14.495 1.00 92.25 88 ARG A C 1
ATOM 749 O O . ARG A 1 88 ? -8.267 0.089 -13.780 1.00 92.25 88 ARG A O 1
ATOM 756 N N . ILE A 1 89 ? -7.316 -1.394 -15.177 1.00 90.56 89 ILE A N 1
ATOM 757 C CA . ILE A 1 89 ? -5.956 -0.849 -15.169 1.00 90.56 89 ILE A CA 1
ATOM 758 C C . ILE A 1 89 ? -5.615 -0.321 -16.560 1.00 90.56 89 ILE A C 1
ATOM 760 O O . ILE A 1 89 ? -5.910 -0.961 -17.571 1.00 90.56 89 ILE A O 1
ATOM 764 N N . SER A 1 90 ? -4.991 0.852 -16.615 1.00 83.44 90 SER A N 1
ATOM 765 C CA . SER A 1 90 ? -4.633 1.552 -17.848 1.00 83.44 90 SER A CA 1
ATOM 766 C C . SER A 1 90 ? -3.147 1.893 -17.834 1.00 83.44 90 SER A C 1
ATOM 768 O O . SER A 1 90 ? -2.738 2.897 -17.263 1.00 83.44 90 SER A O 1
ATOM 770 N N . ALA A 1 91 ? -2.330 1.065 -18.485 1.00 73.06 91 ALA A N 1
ATOM 771 C CA . ALA A 1 91 ? -0.895 1.327 -18.629 1.00 73.06 91 ALA A CA 1
ATOM 772 C C . ALA A 1 91 ? -0.570 2.246 -19.824 1.00 73.06 91 ALA A C 1
ATOM 774 O O . ALA A 1 91 ? 0.492 2.861 -19.866 1.00 73.06 91 ALA A O 1
ATOM 775 N N . LYS A 1 92 ? -1.469 2.319 -20.817 1.00 71.44 92 LYS A N 1
ATOM 776 C CA . LYS A 1 92 ? -1.355 3.163 -22.016 1.00 71.44 92 LYS A CA 1
ATOM 777 C C . LYS A 1 92 ? -2.724 3.755 -22.375 1.00 71.44 92 LYS A C 1
ATOM 779 O O . LYS A 1 92 ? -3.739 3.112 -22.090 1.00 71.44 92 LYS A O 1
ATOM 784 N N . PRO A 1 93 ? -2.784 4.926 -23.037 1.00 64.69 93 PRO A N 1
ATOM 785 C CA . PRO A 1 93 ? -4.041 5.476 -23.536 1.00 64.69 93 PRO A CA 1
ATOM 786 C C . PRO A 1 93 ? -4.819 4.444 -24.361 1.00 64.69 93 PRO A C 1
ATOM 788 O O . PRO A 1 93 ? -4.231 3.707 -25.156 1.00 64.69 93 PRO A O 1
ATOM 791 N N . TYR A 1 94 ? -6.135 4.381 -24.144 1.00 67.81 94 TYR A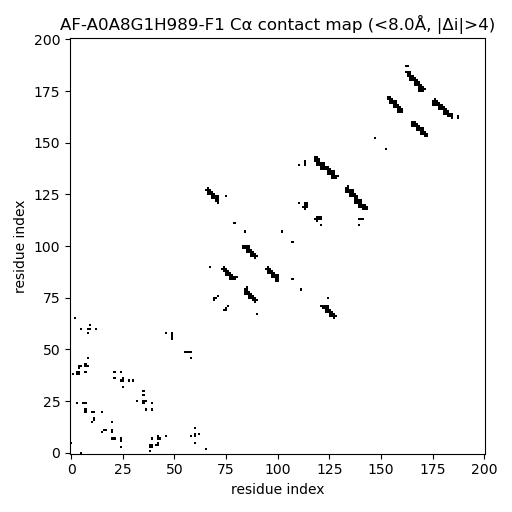 N 1
ATOM 792 C CA . TYR A 1 94 ? -7.090 3.504 -24.841 1.00 67.81 94 TYR A CA 1
ATOM 793 C C . TYR A 1 94 ? -6.874 1.986 -24.692 1.00 67.81 94 TYR A C 1
ATOM 795 O O . TYR A 1 94 ? -7.674 1.211 -25.210 1.00 67.81 94 TYR A O 1
ATOM 803 N N . ASN A 1 95 ? -5.847 1.548 -23.957 1.00 76.06 95 ASN A N 1
ATOM 804 C CA . ASN A 1 95 ? -5.576 0.140 -23.684 1.00 76.06 95 ASN A CA 1
ATOM 805 C C . ASN A 1 95 ? -5.806 -0.154 -22.205 1.00 76.06 95 ASN A C 1
ATOM 807 O O . ASN A 1 95 ? -5.100 0.358 -21.332 1.00 76.06 95 ASN A O 1
ATOM 811 N N . HIS A 1 96 ? -6.802 -0.994 -21.938 1.00 83.94 96 HIS A N 1
ATOM 812 C CA . HIS A 1 96 ? -7.240 -1.305 -20.586 1.00 83.94 96 HIS A CA 1
ATOM 813 C C . HIS A 1 96 ? -7.234 -2.808 -20.353 1.00 83.94 96 HIS A C 1
ATOM 815 O O . HIS A 1 96 ? -7.768 -3.563 -21.163 1.00 83.94 96 HIS A O 1
ATOM 821 N N . VAL A 1 97 ? -6.689 -3.216 -19.212 1.00 88.06 97 VAL A N 1
ATOM 822 C CA . VAL A 1 97 ? -6.870 -4.562 -18.668 1.00 88.06 97 VAL A CA 1
ATOM 823 C C . VAL A 1 97 ? -8.012 -4.498 -17.666 1.00 88.06 97 VAL A C 1
ATOM 825 O O . VAL A 1 97 ? -8.100 -3.552 -16.881 1.00 88.06 97 VAL A O 1
ATOM 828 N N . LYS A 1 98 ? -8.910 -5.479 -17.723 1.00 91.62 98 LYS A N 1
ATOM 829 C CA . LYS A 1 98 ? -10.025 -5.623 -16.790 1.00 91.62 98 LYS A CA 1
ATOM 830 C C . LYS A 1 98 ? -10.018 -7.027 -16.213 1.00 91.62 98 LYS A C 1
ATOM 832 O O . LYS A 1 98 ? -9.611 -7.961 -16.899 1.00 91.62 98 LYS A O 1
ATOM 837 N N . GLY A 1 99 ? -10.519 -7.162 -14.999 1.00 90.75 99 GLY A N 1
ATOM 838 C CA . GLY A 1 99 ? -10.683 -8.453 -14.355 1.00 90.75 99 GLY A CA 1
ATOM 839 C C . GLY A 1 99 ? -11.404 -8.325 -13.027 1.00 90.75 99 GLY A C 1
ATOM 840 O O . GLY A 1 99 ? -11.779 -7.226 -12.613 1.00 90.75 99 GLY A O 1
ATOM 841 N N . ASP A 1 100 ? -11.560 -9.466 -12.375 1.00 92.44 100 ASP A N 1
ATOM 842 C CA . ASP A 1 100 ? -12.142 -9.578 -11.047 1.00 92.44 100 ASP A CA 1
ATOM 843 C C . ASP A 1 100 ? -11.008 -9.718 -10.027 1.00 92.44 100 ASP A C 1
ATOM 845 O O . ASP A 1 100 ? -10.091 -10.526 -10.211 1.00 92.44 100 ASP A O 1
ATOM 849 N N . LEU A 1 101 ? -11.051 -8.927 -8.955 1.00 90.38 101 LEU A N 1
ATOM 850 C CA . LEU A 1 101 ? -10.127 -9.083 -7.840 1.00 90.38 101 LEU A CA 1
ATOM 851 C C . LEU A 1 101 ? -10.451 -10.357 -7.065 1.00 90.38 101 LEU A C 1
ATOM 853 O O . LEU A 1 101 ? -11.607 -10.749 -6.909 1.00 90.38 101 LEU A O 1
ATOM 857 N N . ARG A 1 102 ? -9.402 -10.982 -6.535 1.00 89.88 102 ARG A N 1
ATOM 858 C CA . ARG A 1 102 ? -9.495 -12.083 -5.579 1.00 89.88 102 ARG A CA 1
ATOM 859 C C . ARG A 1 102 ? -8.789 -11.657 -4.305 1.00 89.88 102 ARG A C 1
ATOM 861 O O . ARG A 1 102 ? -7.665 -11.171 -4.368 1.00 89.88 102 ARG A O 1
ATOM 868 N N . GLY A 1 103 ? -9.446 -11.850 -3.174 1.00 87.50 103 GLY A N 1
ATOM 869 C CA . GLY A 1 103 ? -8.959 -11.427 -1.870 1.00 87.50 103 GLY A CA 1
ATOM 870 C C . GLY A 1 103 ? -9.808 -12.031 -0.763 1.00 87.50 103 GLY A C 1
ATOM 871 O O . GLY A 1 103 ? -10.719 -12.821 -1.025 1.00 87.50 103 GLY A O 1
ATOM 872 N N . THR A 1 104 ? -9.485 -11.685 0.476 1.00 89.75 104 THR A N 1
ATOM 873 C CA . THR A 1 104 ? -10.309 -12.046 1.632 1.00 89.75 104 THR A CA 1
ATOM 874 C C . THR A 1 104 ? -11.519 -11.118 1.743 1.00 89.75 104 THR A C 1
ATOM 876 O O . THR A 1 104 ? -11.514 -10.0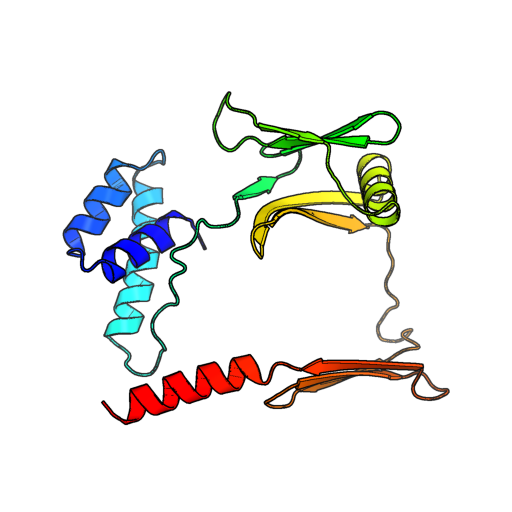08 1.208 1.00 89.75 104 THR A O 1
ATOM 879 N N . GLN A 1 105 ? -12.553 -11.556 2.468 1.00 88.00 105 GLN A N 1
ATOM 880 C CA . GLN A 1 105 ? -13.733 -10.724 2.711 1.00 88.00 105 GLN A CA 1
ATOM 881 C C . GLN A 1 105 ? -13.353 -9.408 3.407 1.00 88.00 105 GLN A C 1
ATOM 883 O O . GLN A 1 105 ? -13.764 -8.352 2.946 1.00 88.00 105 GLN A O 1
ATOM 888 N N . ASP A 1 106 ? -12.470 -9.456 4.409 1.00 89.25 106 ASP A N 1
ATOM 889 C CA . ASP A 1 106 ? -11.994 -8.266 5.128 1.00 89.25 106 ASP A CA 1
ATOM 890 C C . ASP A 1 106 ? -11.333 -7.233 4.198 1.00 89.25 106 ASP A C 1
ATOM 892 O O . ASP A 1 106 ? -11.525 -6.027 4.355 1.00 89.25 106 ASP A O 1
ATOM 896 N N . GLN A 1 107 ? -10.568 -7.692 3.198 1.00 89.88 107 GLN A N 1
ATOM 897 C CA . GLN A 1 107 ? -9.954 -6.808 2.202 1.00 89.88 107 GLN A CA 1
ATOM 898 C C . GLN A 1 107 ? -11.012 -6.128 1.330 1.00 89.88 107 GLN A C 1
ATOM 900 O O . GLN A 1 107 ? -10.892 -4.941 1.021 1.00 89.88 107 GLN A O 1
ATOM 905 N N . PHE A 1 108 ? -12.049 -6.865 0.930 1.00 89.88 108 PHE A N 1
ATOM 906 C CA . PHE A 1 108 ? -13.142 -6.308 0.142 1.00 89.88 108 PHE A CA 1
ATOM 907 C C . PHE A 1 108 ? -14.041 -5.389 0.953 1.00 89.88 108 PHE A C 1
ATOM 909 O O . PHE A 1 108 ? -14.445 -4.360 0.423 1.00 89.88 108 PHE A O 1
ATOM 916 N N . ASP A 1 109 ? -14.305 -5.698 2.217 1.00 89.12 109 ASP A N 1
ATOM 917 C CA . ASP A 1 109 ? -15.085 -4.840 3.104 1.00 89.12 109 ASP A CA 1
ATOM 918 C C . ASP A 1 109 ? -14.361 -3.510 3.339 1.00 89.12 109 ASP A C 1
ATOM 920 O O . ASP A 1 109 ? -14.970 -2.449 3.204 1.00 89.12 109 ASP A O 1
ATOM 924 N N . LEU A 1 110 ? -13.041 -3.547 3.568 1.00 89.81 110 LEU A N 1
ATOM 925 C CA . LEU A 1 110 ? -12.218 -2.342 3.687 1.00 89.81 110 LEU A CA 1
ATOM 926 C C . LEU A 1 110 ? -12.210 -1.521 2.390 1.00 89.81 110 LEU A C 1
ATOM 928 O O . LEU A 1 110 ? -12.348 -0.300 2.426 1.00 89.81 110 LEU A O 1
ATOM 932 N N . LEU A 1 111 ? -12.058 -2.175 1.234 1.00 90.31 111 LEU A N 1
ATOM 933 C CA . LEU A 1 111 ? -12.055 -1.491 -0.059 1.00 90.31 111 LEU A CA 1
ATOM 934 C C . LEU A 1 111 ? -13.428 -0.893 -0.396 1.00 90.31 111 LEU A C 1
ATOM 936 O O . LEU A 1 111 ? -13.491 0.236 -0.877 1.00 90.31 111 LEU A O 1
ATOM 940 N N . LYS A 1 112 ? -14.520 -1.616 -0.122 1.00 89.62 112 LYS A N 1
ATOM 941 C CA . LYS A 1 112 ? -15.899 -1.131 -0.279 1.00 89.62 112 LYS A CA 1
ATOM 942 C C . LYS A 1 112 ? -16.140 0.086 0.605 1.00 89.62 112 LYS A C 1
ATOM 944 O O . LYS A 1 112 ? -16.529 1.133 0.094 1.00 89.62 112 LYS A O 1
ATOM 949 N N . GLN A 1 113 ? -15.794 -0.015 1.889 1.00 90.50 113 GLN A N 1
ATOM 950 C CA . GLN A 1 113 ? -15.866 1.105 2.822 1.00 90.50 113 GLN A CA 1
ATOM 951 C C . GLN A 1 113 ? -15.076 2.310 2.305 1.00 90.50 113 GLN A C 1
ATOM 953 O O . GLN A 1 113 ? -15.581 3.427 2.337 1.00 90.50 113 GLN A O 1
ATOM 958 N N . ALA A 1 114 ? -13.867 2.090 1.787 1.00 90.50 114 ALA A N 1
ATOM 959 C CA . ALA A 1 114 ? -13.029 3.167 1.283 1.00 90.50 114 ALA A CA 1
ATOM 960 C C . ALA A 1 114 ? -13.572 3.856 0.023 1.00 90.50 114 ALA A C 1
ATOM 962 O O . ALA A 1 114 ? -13.260 5.020 -0.212 1.00 90.50 114 ALA A O 1
ATOM 963 N N . ILE A 1 115 ? -14.346 3.141 -0.796 1.00 88.75 115 ILE A N 1
ATOM 964 C CA . ILE A 1 115 ? -14.978 3.680 -2.007 1.00 88.75 115 ILE A CA 1
ATOM 965 C C . ILE A 1 115 ? -16.269 4.439 -1.670 1.00 88.75 115 ILE A C 1
ATOM 967 O O . ILE A 1 115 ? -16.573 5.430 -2.329 1.00 88.75 115 ILE A O 1
ATOM 971 N N . GLU A 1 116 ? -17.034 3.966 -0.685 1.00 90.00 116 GLU A N 1
ATOM 972 C CA . GLU A 1 116 ? -18.373 4.483 -0.373 1.00 90.00 116 GLU A CA 1
ATOM 973 C C . GLU A 1 116 ? -18.387 5.579 0.701 1.00 90.00 116 GLU A C 1
ATOM 975 O O . GLU A 1 116 ? -19.292 6.413 0.697 1.00 90.00 116 GLU A O 1
ATOM 980 N N . ALA A 1 117 ? -17.429 5.583 1.634 1.00 89.38 117 ALA A N 1
ATOM 981 C CA . ALA A 1 117 ? -17.419 6.503 2.770 1.00 89.38 117 ALA A CA 1
ATOM 982 C C . ALA A 1 117 ? -16.538 7.739 2.528 1.00 89.38 117 ALA A C 1
ATOM 984 O O . ALA A 1 117 ? -15.354 7.615 2.225 1.00 89.38 117 ALA A O 1
ATOM 985 N N . ASP A 1 118 ? -17.087 8.930 2.789 1.00 86.31 118 ASP A N 1
ATOM 986 C CA . ASP A 1 118 ? -16.402 10.220 2.585 1.00 86.31 118 ASP A CA 1
ATOM 987 C C . ASP A 1 118 ? -15.151 10.416 3.464 1.00 86.31 118 ASP A C 1
ATOM 989 O O . ASP A 1 118 ? -14.224 11.136 3.094 1.00 86.31 118 ASP A O 1
ATOM 993 N N . ASP A 1 119 ? -15.110 9.769 4.632 1.00 89.62 119 ASP A N 1
ATOM 994 C CA . ASP A 1 119 ? -13.980 9.837 5.569 1.00 89.62 119 ASP A CA 1
ATOM 995 C C . ASP A 1 119 ? -12.785 8.969 5.140 1.00 89.62 119 ASP A C 1
ATOM 997 O O . ASP A 1 119 ? -11.740 8.965 5.799 1.00 89.62 119 ASP A O 1
ATOM 1001 N N . TRP A 1 120 ? -12.927 8.218 4.049 1.00 92.12 120 TRP A N 1
ATOM 1002 C CA . TRP A 1 120 ? -11.904 7.333 3.521 1.00 92.12 120 TRP A CA 1
ATOM 1003 C C . TRP A 1 120 ? -11.469 7.765 2.121 1.00 92.12 120 TRP A C 1
ATOM 1005 O O . TRP A 1 120 ? -12.212 8.359 1.348 1.00 92.12 120 TRP A O 1
ATOM 1015 N N . HIS A 1 121 ? -10.218 7.468 1.791 1.00 89.25 121 HIS A N 1
ATOM 1016 C CA . HIS A 1 121 ? -9.617 7.820 0.518 1.00 89.25 121 HIS A CA 1
ATOM 1017 C C . HIS A 1 121 ? -8.895 6.620 -0.088 1.00 89.25 121 HIS A C 1
ATOM 1019 O O . HIS A 1 121 ? -7.964 6.069 0.507 1.00 89.25 121 HIS A O 1
ATOM 1025 N N . VAL A 1 122 ? -9.303 6.250 -1.302 1.00 91.69 122 VAL A N 1
ATOM 1026 C CA . VAL A 1 122 ? -8.592 5.290 -2.151 1.00 91.69 122 VAL A CA 1
ATOM 1027 C C . VAL A 1 122 ? -7.509 6.037 -2.930 1.00 91.69 122 VAL A C 1
ATOM 1029 O O . VAL A 1 122 ? -7.803 6.897 -3.758 1.00 91.69 122 VAL A O 1
ATOM 1032 N N . GLY A 1 123 ? -6.249 5.721 -2.635 1.00 89.81 123 GLY A N 1
ATOM 1033 C CA . GLY A 1 123 ? -5.079 6.445 -3.122 1.00 89.81 123 GLY A CA 1
ATOM 1034 C C . GLY A 1 123 ? -4.407 5.779 -4.320 1.00 89.81 123 GLY A C 1
ATOM 1035 O O . GLY A 1 123 ? -5.033 5.445 -5.326 1.00 89.81 123 GLY A O 1
ATOM 1036 N N . THR A 1 124 ? -3.089 5.596 -4.245 1.00 91.00 124 THR A N 1
ATOM 1037 C CA . THR A 1 124 ? -2.333 4.935 -5.316 1.00 91.00 124 THR A CA 1
ATOM 1038 C C . THR A 1 124 ? -2.416 3.417 -5.226 1.00 91.00 124 THR A C 1
ATOM 1040 O O . THR A 1 124 ? -2.459 2.872 -4.124 1.00 91.00 124 THR A O 1
ATOM 1043 N N . ALA A 1 125 ? -2.363 2.744 -6.373 1.00 90.12 125 ALA A N 1
ATOM 1044 C CA . ALA A 1 125 ? -2.180 1.302 -6.449 1.00 90.12 125 ALA A CA 1
ATOM 1045 C C . ALA A 1 125 ? -0.890 0.932 -7.184 1.00 90.12 125 ALA A C 1
ATOM 1047 O O . ALA A 1 125 ? -0.449 1.657 -8.078 1.00 90.12 125 ALA A O 1
ATOM 1048 N N . GLU A 1 126 ? -0.314 -0.208 -6.823 1.00 88.06 126 GLU A N 1
ATOM 1049 C CA . GLU A 1 126 ? 0.819 -0.827 -7.504 1.00 88.06 126 GLU A CA 1
ATOM 1050 C C . GLU A 1 126 ? 0.404 -2.202 -8.026 1.00 88.06 126 GLU A C 1
ATOM 1052 O O . GLU A 1 126 ? -0.023 -3.056 -7.254 1.00 88.06 126 GLU A O 1
ATOM 1057 N N . ALA A 1 127 ? 0.515 -2.411 -9.339 1.00 87.75 127 ALA A N 1
ATOM 1058 C CA . ALA A 1 127 ? 0.359 -3.731 -9.942 1.00 87.75 127 ALA A CA 1
ATOM 1059 C C . ALA A 1 127 ? 1.737 -4.380 -10.093 1.00 87.75 127 ALA A C 1
ATOM 1061 O O . ALA A 1 127 ? 2.621 -3.811 -10.744 1.00 87.75 127 ALA A O 1
ATOM 1062 N N . LEU A 1 128 ? 1.923 -5.554 -9.497 1.00 86.25 128 LEU A N 1
ATOM 1063 C CA . LEU A 1 128 ? 3.200 -6.260 -9.468 1.00 86.25 128 LEU A CA 1
ATOM 1064 C C . LEU A 1 128 ? 3.011 -7.773 -9.575 1.00 86.25 128 LEU A C 1
ATOM 1066 O O . LEU A 1 128 ? 1.913 -8.297 -9.413 1.00 86.25 128 LEU A O 1
ATOM 1070 N N . VAL A 1 129 ? 4.116 -8.467 -9.839 1.00 79.12 129 VAL A N 1
ATOM 1071 C CA . VAL A 1 129 ? 4.190 -9.919 -9.706 1.00 79.12 129 VAL A CA 1
ATOM 1072 C C . VAL A 1 129 ? 5.081 -10.234 -8.515 1.00 79.12 129 VAL A C 1
ATOM 1074 O O . VAL A 1 129 ? 6.264 -9.895 -8.527 1.00 79.12 129 VAL A O 1
ATOM 1077 N N . GLN A 1 130 ? 4.522 -10.880 -7.498 1.00 74.50 130 GLN A N 1
ATOM 1078 C CA . GLN A 1 130 ? 5.243 -11.322 -6.310 1.00 74.50 130 GLN A CA 1
ATOM 1079 C C . GLN A 1 130 ? 5.165 -12.846 -6.219 1.00 74.50 130 GLN A C 1
ATOM 1081 O O . GLN A 1 130 ? 4.086 -13.430 -6.235 1.00 74.50 130 GLN A O 1
ATOM 1086 N N . ASN A 1 131 ? 6.318 -13.523 -6.184 1.00 78.69 131 ASN A N 1
ATOM 1087 C CA . ASN A 1 131 ? 6.400 -14.991 -6.119 1.00 78.69 131 ASN A CA 1
ATOM 1088 C C . ASN A 1 131 ? 5.556 -15.714 -7.195 1.00 78.69 131 ASN A C 1
ATOM 1090 O O . ASN A 1 131 ? 4.931 -16.742 -6.933 1.00 78.69 131 ASN A O 1
ATOM 1094 N N . GLY A 1 132 ? 5.508 -15.154 -8.410 1.00 77.62 132 GLY A N 1
ATOM 1095 C CA . GLY A 1 132 ? 4.726 -15.689 -9.530 1.00 77.62 132 GLY A CA 1
ATOM 1096 C C . GLY A 1 132 ? 3.217 -15.426 -9.456 1.00 77.62 132 GLY A C 1
ATOM 1097 O O . GLY A 1 132 ? 2.483 -15.934 -10.301 1.00 77.62 132 GLY A O 1
ATOM 1098 N N . ARG A 1 133 ? 2.744 -14.647 -8.476 1.00 81.88 133 ARG A N 1
ATOM 1099 C CA . ARG A 1 133 ? 1.350 -14.209 -8.353 1.00 81.88 133 ARG A CA 1
ATOM 1100 C C . ARG A 1 133 ? 1.211 -12.759 -8.779 1.00 81.88 133 ARG A C 1
ATOM 1102 O O . ARG A 1 133 ? 2.020 -11.922 -8.397 1.00 81.88 133 ARG A O 1
ATOM 1109 N N . GLU A 1 134 ? 0.189 -12.482 -9.574 1.00 87.81 134 GLU A N 1
ATOM 1110 C CA . GLU A 1 134 ? -0.199 -11.125 -9.945 1.00 87.81 134 GLU A CA 1
ATOM 1111 C C . GLU A 1 134 ? -0.970 -10.498 -8.780 1.00 87.81 134 GLU A C 1
ATOM 1113 O O . GLU A 1 134 ? -1.977 -11.048 -8.330 1.00 87.81 134 GLU A O 1
ATOM 1118 N N . GLU A 1 135 ? -0.487 -9.364 -8.285 1.00 90.31 135 GLU A N 1
ATOM 1119 C CA . GLU A 1 135 ? -1.037 -8.670 -7.124 1.00 90.31 135 GLU A CA 1
ATOM 1120 C C . GLU A 1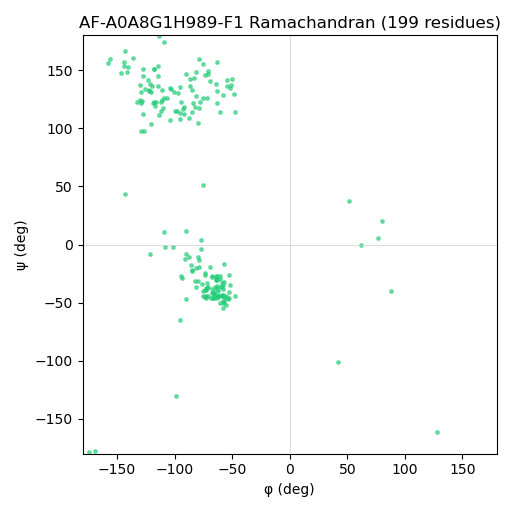 135 ? -1.319 -7.202 -7.460 1.00 90.31 135 GLU A C 1
ATOM 1122 O O . GLU A 1 135 ? -0.594 -6.563 -8.232 1.00 90.31 135 GLU A O 1
ATOM 1127 N N . LEU A 1 136 ? -2.393 -6.670 -6.871 1.00 90.81 136 LEU A N 1
ATOM 1128 C CA . LEU A 1 136 ? -2.752 -5.258 -6.932 1.00 90.81 136 LEU A CA 1
ATOM 1129 C C . LEU A 1 136 ? -2.792 -4.702 -5.509 1.00 90.81 136 LEU A C 1
ATOM 1131 O O . LEU A 1 136 ? -3.755 -4.918 -4.775 1.00 90.81 136 LEU A O 1
ATOM 1135 N N . ASN A 1 137 ? -1.757 -3.956 -5.141 1.00 91.12 137 ASN A N 1
ATOM 1136 C CA . ASN A 1 137 ? -1.633 -3.366 -3.814 1.00 91.12 137 ASN A CA 1
ATOM 1137 C C . ASN A 1 137 ? -2.243 -1.971 -3.827 1.00 91.12 137 ASN A C 1
ATOM 1139 O O . ASN A 1 137 ? -1.716 -1.076 -4.483 1.00 91.12 137 ASN A O 1
ATOM 1143 N N . VAL A 1 138 ? -3.352 -1.783 -3.115 1.00 90.56 138 VAL A N 1
ATOM 1144 C CA . VAL A 1 138 ? -4.129 -0.535 -3.104 1.00 90.56 138 VAL A CA 1
ATOM 1145 C C . VAL A 1 138 ? -3.908 0.193 -1.783 1.00 90.56 138 VAL A C 1
ATOM 1147 O O . VAL A 1 138 ? -4.118 -0.370 -0.714 1.00 90.56 138 VAL A O 1
ATOM 1150 N N . THR A 1 139 ? -3.504 1.461 -1.844 1.00 90.69 139 THR A N 1
ATOM 1151 C CA . THR A 1 139 ? -3.396 2.304 -0.647 1.00 90.69 139 THR A CA 1
ATOM 1152 C C . THR A 1 139 ? -4.765 2.855 -0.270 1.00 90.69 139 THR A C 1
ATOM 1154 O O . THR A 1 139 ? -5.423 3.492 -1.092 1.00 90.69 139 THR A O 1
ATOM 1157 N N . ILE A 1 140 ? -5.162 2.664 0.985 1.00 90.38 140 ILE A N 1
ATOM 1158 C CA . ILE A 1 140 ? -6.392 3.207 1.564 1.00 90.38 140 ILE A CA 1
ATOM 1159 C C . ILE A 1 140 ? -6.011 4.067 2.768 1.00 90.38 140 ILE A C 1
ATOM 1161 O O . ILE A 1 140 ? -5.129 3.707 3.545 1.00 90.38 140 ILE A O 1
ATOM 1165 N N . THR A 1 141 ? -6.645 5.224 2.922 1.00 89.25 141 THR A N 1
ATOM 1166 C CA . THR A 1 141 ? -6.403 6.141 4.041 1.00 89.25 141 THR A CA 1
ATOM 1167 C C . THR A 1 141 ? -7.720 6.520 4.699 1.00 89.25 141 THR A C 1
ATOM 1169 O O . THR A 1 141 ? -8.647 6.921 4.008 1.00 89.25 141 THR A O 1
ATOM 1172 N N . ASN A 1 142 ? -7.796 6.430 6.027 1.00 89.56 142 ASN A N 1
ATOM 1173 C CA . ASN A 1 142 ? -8.902 6.984 6.805 1.00 89.56 142 ASN A CA 1
ATOM 1174 C C . ASN A 1 142 ? -8.508 8.383 7.301 1.00 89.56 142 ASN A C 1
ATOM 1176 O O . ASN A 1 142 ? -7.584 8.517 8.103 1.00 89.56 142 ASN A O 1
ATOM 1180 N N . GLY A 1 143 ? -9.188 9.417 6.810 1.00 83.06 143 GLY A N 1
ATOM 1181 C CA . GLY A 1 143 ? -8.938 10.812 7.174 1.00 83.06 143 GLY A CA 1
ATOM 1182 C C . GLY A 1 143 ? -9.583 11.243 8.495 1.00 83.06 143 GLY A C 1
ATOM 1183 O O . GLY A 1 143 ? -9.138 12.221 9.096 1.00 83.06 143 GLY A O 1
ATOM 1184 N N . ALA A 1 144 ? -10.599 10.522 8.973 1.00 83.00 144 ALA A N 1
ATOM 1185 C CA . ALA A 1 144 ? -11.293 10.820 10.227 1.00 83.00 144 ALA A CA 1
ATOM 1186 C C . ALA A 1 144 ? -10.697 10.100 11.448 1.00 83.00 144 ALA A C 1
ATOM 1188 O O . ALA A 1 144 ? -11.026 10.445 12.589 1.00 83.00 144 ALA A O 1
ATOM 1189 N N . ALA A 1 145 ? -9.821 9.115 11.234 1.00 78.38 145 ALA A N 1
ATOM 1190 C CA . ALA A 1 145 ? -9.157 8.380 12.300 1.00 78.38 145 ALA A CA 1
ATOM 1191 C C . ALA A 1 145 ? -8.319 9.333 13.166 1.00 78.38 145 ALA A C 1
ATOM 1193 O O . ALA A 1 145 ? -7.325 9.914 12.729 1.00 78.38 145 ALA A O 1
ATOM 1194 N N . LYS A 1 146 ? -8.724 9.493 14.428 1.00 77.06 146 LYS A N 1
ATOM 1195 C CA . LYS A 1 146 ? -7.985 10.286 15.411 1.00 77.06 146 LYS A CA 1
ATOM 1196 C C . LYS A 1 146 ? -7.033 9.375 16.167 1.00 77.06 146 LYS A C 1
ATOM 1198 O O . LYS A 1 146 ? -7.470 8.467 16.864 1.00 77.06 146 LYS A O 1
ATOM 1203 N N . VAL A 1 147 ? -5.740 9.652 16.059 1.00 78.06 147 VAL A N 1
ATOM 1204 C CA . VAL A 1 147 ? -4.724 9.035 16.916 1.00 78.06 147 VAL A CA 1
ATOM 1205 C C . VAL A 1 147 ? -4.610 9.863 18.193 1.00 78.06 147 VAL A C 1
ATOM 1207 O O . VAL A 1 147 ? -4.603 11.098 18.138 1.00 78.06 147 VAL A O 1
ATOM 1210 N N . SER A 1 148 ? -4.541 9.196 19.345 1.00 76.50 148 SER A N 1
ATOM 1211 C CA . SER A 1 148 ? -4.324 9.863 20.629 1.00 76.50 148 SER A CA 1
ATOM 1212 C C . SER A 1 148 ? -3.064 10.725 20.587 1.00 76.50 148 SER A C 1
ATOM 1214 O O . SER A 1 148 ? -2.045 10.363 19.998 1.00 76.50 148 SER A O 1
ATOM 1216 N N . THR A 1 149 ? -3.122 11.894 21.225 1.00 80.81 149 THR A N 1
ATOM 1217 C CA . THR A 1 149 ? -1.930 12.739 21.370 1.00 80.81 149 THR A CA 1
ATOM 1218 C C . THR A 1 149 ? -0.866 12.017 22.194 1.00 80.81 149 THR A C 1
ATOM 1220 O O . THR A 1 149 ? -1.197 11.183 23.031 1.00 80.81 149 THR A O 1
ATOM 1223 N N . LYS A 1 150 ? 0.408 12.401 22.045 1.00 77.81 150 LYS A N 1
ATOM 1224 C CA . LYS A 1 150 ? 1.513 11.821 22.828 1.00 77.81 150 LYS A CA 1
ATOM 1225 C C . LYS A 1 150 ? 1.265 11.844 24.346 1.00 77.81 150 LYS A C 1
ATOM 1227 O O . LYS A 1 150 ? 1.685 10.928 25.035 1.00 77.81 150 LYS A O 1
ATOM 1232 N N . ALA A 1 151 ? 0.601 12.882 24.859 1.00 81.06 151 ALA A N 1
ATOM 1233 C CA . ALA A 1 151 ? 0.302 13.023 26.287 1.00 81.06 151 ALA A CA 1
ATOM 1234 C C . ALA A 1 151 ? -0.889 12.170 26.758 1.00 81.06 151 ALA A C 1
ATOM 1236 O O . ALA A 1 151 ? -1.028 11.938 27.951 1.00 81.06 151 ALA A O 1
ATOM 1237 N N . ALA A 1 152 ? -1.743 11.734 25.829 1.00 84.12 152 ALA A N 1
ATOM 1238 C CA . ALA A 1 152 ? -2.911 10.895 26.086 1.00 84.12 152 ALA A CA 1
ATOM 1239 C C . ALA A 1 152 ? -2.719 9.460 25.562 1.00 84.12 152 ALA A C 1
ATOM 1241 O O . ALA A 1 152 ? -3.683 8.710 25.448 1.00 84.12 152 ALA A O 1
ATOM 1242 N N . ALA A 1 153 ? -1.499 9.100 25.156 1.00 84.38 153 ALA A N 1
ATOM 1243 C CA . ALA A 1 153 ? -1.184 7.755 24.711 1.00 84.38 153 ALA A CA 1
ATOM 1244 C C . ALA A 1 153 ? -1.008 6.859 25.943 1.00 84.38 153 ALA A C 1
ATOM 1246 O O . ALA A 1 153 ? -0.109 7.083 26.747 1.00 84.38 153 ALA A O 1
ATOM 1247 N N . GLU A 1 154 ? -1.868 5.853 26.072 1.00 87.12 154 GLU A N 1
ATOM 1248 C CA . GLU A 1 154 ? -1.833 4.862 27.161 1.00 87.12 154 GLU A CA 1
ATOM 1249 C C . GLU A 1 154 ? -0.917 3.672 26.835 1.00 87.12 154 GLU A C 1
ATOM 1251 O O . GLU A 1 154 ? -0.603 2.854 27.697 1.00 87.12 154 GLU A O 1
ATOM 1256 N N . THR A 1 155 ? -0.470 3.589 25.579 1.00 88.94 155 THR A N 1
ATOM 1257 C CA . THR A 1 155 ? 0.396 2.528 25.070 1.00 88.94 155 THR A CA 1
ATOM 1258 C C . THR A 1 155 ? 1.674 3.124 24.495 1.00 88.94 155 THR A C 1
ATOM 1260 O O . THR A 1 155 ? 1.640 4.056 23.688 1.00 88.94 155 THR A O 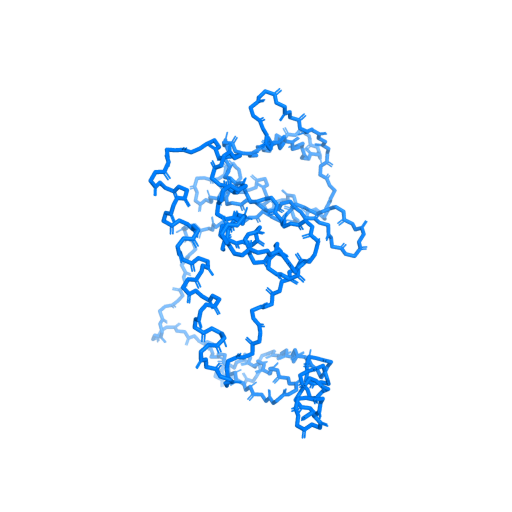1
ATOM 1263 N N . VAL A 1 156 ? 2.811 2.552 24.880 1.00 87.12 156 VAL A N 1
ATOM 1264 C CA . VAL A 1 156 ? 4.133 2.854 24.332 1.00 87.12 156 VAL A CA 1
ATOM 1265 C C . VAL A 1 156 ? 4.614 1.650 23.537 1.00 87.12 156 VAL A C 1
ATOM 1267 O O . VAL A 1 156 ? 4.561 0.524 24.021 1.00 87.12 156 VAL A O 1
ATOM 1270 N N . ILE A 1 157 ? 5.118 1.889 22.327 1.00 91.56 157 ILE A N 1
ATOM 1271 C CA . ILE A 1 157 ? 5.791 0.854 21.541 1.00 91.56 157 ILE A CA 1
ATOM 1272 C C . ILE A 1 157 ? 7.294 0.969 21.784 1.00 91.56 157 ILE A C 1
ATOM 1274 O O . ILE A 1 157 ? 7.933 1.924 21.338 1.00 91.56 157 ILE A O 1
ATOM 1278 N N . GLY A 1 158 ? 7.852 0.008 22.516 1.00 90.69 158 GLY A N 1
ATOM 1279 C CA . GLY A 1 158 ? 9.294 -0.184 22.604 1.00 90.69 158 GLY A CA 1
ATOM 1280 C C . GLY A 1 158 ? 9.787 -0.834 21.318 1.00 90.69 158 GLY A C 1
ATOM 1281 O O . GLY A 1 158 ? 9.255 -1.868 20.925 1.00 90.69 158 GLY A O 1
ATOM 1282 N N . VAL A 1 159 ? 10.773 -0.225 20.663 1.00 93.38 159 VAL A N 1
ATOM 1283 C CA . VAL A 1 159 ? 11.401 -0.767 19.453 1.00 93.38 159 VAL A CA 1
ATOM 1284 C C . VAL A 1 159 ? 12.863 -1.034 19.764 1.00 93.38 159 VAL A C 1
ATOM 1286 O O . VAL A 1 159 ? 13.597 -0.105 20.103 1.00 93.38 159 VAL A O 1
ATOM 1289 N N . ASP A 1 160 ? 13.270 -2.291 19.644 1.00 91.81 160 ASP A N 1
ATOM 1290 C CA . ASP A 1 160 ? 14.665 -2.705 19.702 1.00 91.81 160 ASP A CA 1
ATOM 1291 C C . ASP A 1 160 ? 15.100 -3.180 18.318 1.00 91.81 160 ASP A C 1
ATOM 1293 O O . ASP A 1 160 ? 14.463 -4.038 17.705 1.00 91.81 160 ASP A O 1
ATOM 1297 N N . VAL A 1 161 ? 16.165 -2.577 17.802 1.00 86.62 161 VAL A N 1
ATOM 1298 C CA . VAL A 1 161 ? 16.697 -2.881 16.474 1.00 86.62 161 VAL A CA 1
ATOM 1299 C C . VAL A 1 161 ? 18.059 -3.513 16.663 1.00 86.62 161 VAL A C 1
ATOM 1301 O O . VAL A 1 161 ? 19.014 -2.849 17.065 1.00 86.62 161 VAL A O 1
ATOM 1304 N N . ASN A 1 162 ? 18.144 -4.795 16.336 1.00 79.12 162 ASN A N 1
ATOM 1305 C CA . ASN A 1 162 ? 19.379 -5.553 16.349 1.00 79.12 162 ASN A CA 1
ATOM 1306 C C . ASN A 1 162 ? 19.815 -5.877 14.912 1.00 79.12 162 ASN A C 1
ATOM 1308 O O . ASN A 1 162 ? 19.130 -5.584 13.931 1.00 79.12 162 ASN A O 1
ATOM 1312 N N . GLU A 1 163 ? 20.993 -6.472 14.764 1.00 68.25 163 GLU A N 1
ATOM 1313 C CA . GLU A 1 163 ? 21.581 -6.750 13.457 1.00 68.25 163 GLU A CA 1
ATOM 1314 C C . GLU A 1 163 ? 20.755 -7.744 12.625 1.00 68.25 163 GLU A C 1
ATOM 1316 O O . GLU A 1 163 ? 20.790 -7.673 11.397 1.00 68.25 163 GLU A O 1
ATOM 1321 N N . ASP A 1 164 ? 19.999 -8.620 13.295 1.00 78.25 164 ASP A N 1
ATOM 1322 C CA . ASP A 1 164 ? 19.328 -9.777 12.683 1.00 78.25 164 ASP A CA 1
ATOM 1323 C C . ASP A 1 164 ? 17.805 -9.744 12.877 1.00 78.25 164 ASP A C 1
ATOM 1325 O O . ASP A 1 164 ? 17.088 -10.573 12.316 1.00 78.25 164 ASP A O 1
ATOM 1329 N N . CYS A 1 165 ? 17.303 -8.809 13.688 1.00 82.19 165 CYS A N 1
ATOM 1330 C CA . CYS A 1 165 ? 15.883 -8.668 13.961 1.00 82.19 165 CYS A CA 1
ATOM 1331 C C . CYS A 1 165 ? 15.509 -7.262 14.441 1.00 82.19 165 CYS A C 1
ATOM 1333 O O . CYS A 1 165 ? 16.316 -6.540 15.029 1.00 82.19 165 CYS A O 1
ATOM 1335 N N . VAL A 1 166 ? 14.243 -6.910 14.235 1.00 88.69 166 VAL A N 1
ATOM 1336 C CA . VAL A 1 166 ? 13.572 -5.793 14.903 1.00 88.69 166 VAL A CA 1
ATOM 1337 C C . VAL A 1 166 ? 12.526 -6.391 15.832 1.00 88.69 166 VAL A C 1
ATOM 1339 O O . VAL A 1 166 ? 11.636 -7.115 15.385 1.00 88.69 166 VAL A O 1
ATOM 1342 N N . ALA A 1 167 ? 12.618 -6.083 17.119 1.00 90.00 167 ALA A N 1
ATOM 1343 C CA . ALA A 1 167 ? 11.618 -6.446 18.108 1.00 90.00 167 ALA A CA 1
ATOM 1344 C C . ALA A 1 167 ? 10.767 -5.223 18.459 1.00 90.00 167 ALA A C 1
ATOM 1346 O O . ALA A 1 167 ? 11.286 -4.135 18.711 1.00 90.00 167 ALA A O 1
ATOM 1347 N N . LEU A 1 168 ? 9.451 -5.407 18.494 1.00 95.00 168 LEU A N 1
ATOM 1348 C CA . LEU A 1 168 ? 8.496 -4.419 18.971 1.00 95.00 168 LEU A CA 1
ATOM 1349 C C . LEU A 1 168 ? 7.731 -4.997 20.159 1.00 95.00 168 LEU A C 1
ATOM 1351 O O . LEU A 1 168 ? 7.280 -6.139 20.107 1.00 95.00 168 LEU A O 1
ATOM 1355 N N . ALA A 1 169 ? 7.551 -4.199 21.206 1.00 94.25 169 ALA A N 1
ATOM 1356 C CA . ALA A 1 169 ? 6.721 -4.545 22.354 1.00 94.25 169 ALA A CA 1
ATOM 1357 C C . ALA A 1 169 ? 5.749 -3.405 22.661 1.00 94.25 169 ALA A C 1
ATOM 1359 O O . ALA A 1 169 ? 6.171 -2.264 22.867 1.00 94.25 169 ALA A O 1
ATOM 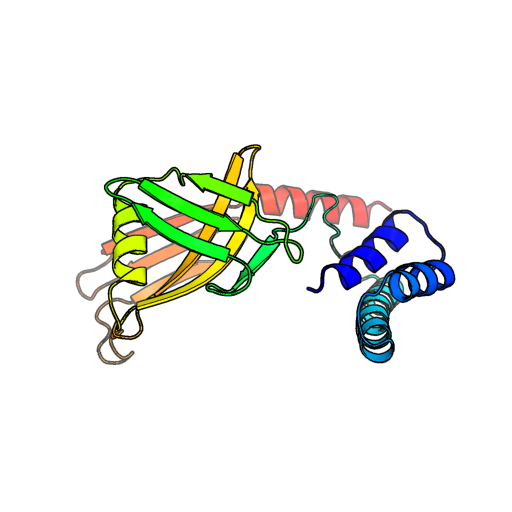1360 N N . ALA A 1 170 ? 4.456 -3.716 22.699 1.00 94.06 170 ALA A N 1
ATOM 1361 C CA . ALA A 1 170 ? 3.423 -2.804 23.161 1.00 94.06 170 ALA A CA 1
ATOM 1362 C C . ALA A 1 170 ? 3.326 -2.884 24.686 1.00 94.06 170 ALA A C 1
ATOM 1364 O O . ALA A 1 170 ? 3.110 -3.954 25.251 1.00 94.06 170 ALA A O 1
ATOM 1365 N N . LEU A 1 171 ? 3.511 -1.750 25.350 1.00 92.50 171 LEU A N 1
ATOM 1366 C CA . LEU A 1 171 ? 3.542 -1.628 26.803 1.00 92.50 171 LEU A CA 1
ATOM 1367 C C . LEU A 1 171 ? 2.467 -0.645 27.252 1.00 92.50 171 LEU A C 1
ATOM 1369 O O . LEU A 1 171 ? 2.380 0.461 26.720 1.00 92.50 171 LEU A O 1
ATOM 1373 N N . THR A 1 172 ? 1.695 -1.030 28.256 1.00 92.19 172 THR A N 1
ATOM 1374 C CA . THR A 1 172 ? 0.760 -0.172 28.992 1.00 92.19 172 THR A CA 1
ATOM 1375 C C . THR A 1 172 ? 1.249 -0.004 30.432 1.00 92.19 172 THR A C 1
ATOM 1377 O O . THR A 1 172 ? 2.266 -0.579 30.833 1.00 92.19 172 THR A O 1
ATOM 1380 N N . GLU A 1 173 ? 0.529 0.766 31.251 1.00 88.44 173 GLU A N 1
ATOM 1381 C CA . GLU A 1 173 ? 0.818 0.851 32.691 1.00 88.44 173 GLU A CA 1
ATOM 1382 C C . GLU A 1 173 ? 0.696 -0.507 33.407 1.00 88.44 173 GLU A C 1
ATOM 1384 O O . GLU A 1 173 ? 1.376 -0.737 34.408 1.00 88.44 173 GLU A O 1
ATOM 1389 N N . SER A 1 174 ? -0.136 -1.421 32.894 1.00 92.25 174 SER A N 1
ATOM 1390 C CA . SER A 1 174 ? -0.307 -2.773 33.438 1.00 92.25 174 SER A CA 1
ATOM 1391 C C . SER A 1 174 ? 0.804 -3.748 33.042 1.00 92.25 174 SER A C 1
ATOM 1393 O O . SER A 1 174 ? 0.919 -4.805 33.666 1.00 92.25 174 SER A O 1
ATOM 1395 N N . GLY A 1 175 ? 1.639 -3.402 32.058 1.00 89.38 175 GLY A N 1
ATOM 1396 C CA . GLY A 1 175 ? 2.751 -4.229 31.594 1.00 89.38 175 GLY A CA 1
ATOM 1397 C C . GLY A 1 175 ? 2.753 -4.447 30.075 1.00 89.38 175 GLY A C 1
ATOM 1398 O O . GLY A 1 175 ? 2.166 -3.660 29.335 1.00 89.38 175 GLY A O 1
ATOM 1399 N N . PRO A 1 176 ? 3.467 -5.474 29.582 1.00 90.12 176 PRO A N 1
ATOM 1400 C CA . PRO A 1 176 ? 3.485 -5.810 28.162 1.00 90.12 176 PRO A CA 1
ATOM 1401 C C . PRO A 1 176 ? 2.150 -6.424 27.727 1.00 90.12 176 PRO A C 1
ATOM 1403 O O . PRO A 1 176 ? 1.703 -7.409 28.311 1.00 90.12 176 PRO A O 1
ATOM 1406 N N . GLU A 1 177 ? 1.549 -5.852 26.686 1.00 94.38 177 GLU A N 1
ATOM 1407 C CA . GLU A 1 177 ? 0.300 -6.332 26.083 1.00 94.38 177 GLU A CA 1
ATOM 1408 C C . GLU A 1 177 ? 0.573 -7.339 24.966 1.00 94.38 177 GLU A C 1
ATOM 1410 O O . GLU A 1 177 ? -0.044 -8.398 24.907 1.00 94.38 177 GLU A O 1
ATOM 1415 N N . ASP A 1 178 ? 1.514 -7.010 24.079 1.00 94.44 178 ASP A N 1
ATOM 1416 C CA . ASP A 1 178 ? 1.848 -7.836 22.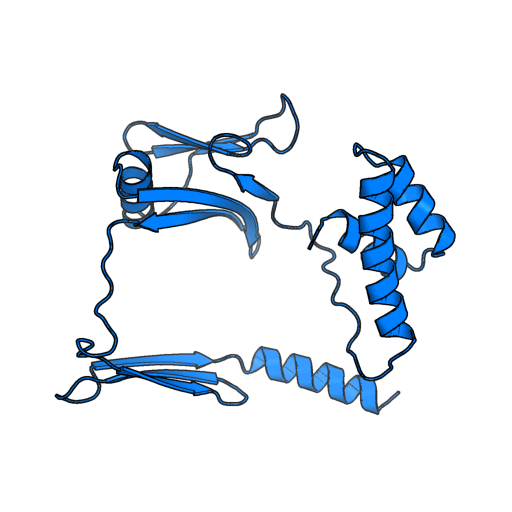923 1.00 94.44 178 ASP A CA 1
ATOM 1417 C C . ASP A 1 178 ? 3.276 -7.552 22.443 1.00 94.44 178 ASP A C 1
ATOM 1419 O O . ASP A 1 178 ? 3.855 -6.498 22.734 1.00 94.44 178 ASP A O 1
ATOM 1423 N N . SER A 1 179 ? 3.856 -8.486 21.696 1.00 93.19 179 SER A N 1
ATOM 1424 C CA . SER A 1 179 ? 5.148 -8.281 21.050 1.00 93.19 179 SER A CA 1
ATOM 1425 C C . SER A 1 179 ? 5.253 -9.007 19.716 1.00 93.19 179 SER A C 1
ATOM 1427 O O . SER A 1 179 ? 4.715 -10.094 19.526 1.00 93.19 179 SER A O 1
ATOM 1429 N N . VAL A 1 180 ? 6.001 -8.406 18.795 1.00 93.88 180 VAL A N 1
ATOM 1430 C CA . VAL A 1 180 ? 6.334 -8.998 17.500 1.00 93.88 180 VAL A CA 1
ATOM 1431 C C . VAL A 1 180 ? 7.833 -8.891 17.272 1.00 93.88 180 VAL A C 1
ATOM 1433 O O . VAL A 1 180 ? 8.448 -7.860 17.544 1.00 93.88 180 VAL A O 1
ATOM 1436 N N . VAL A 1 181 ? 8.428 -9.968 16.769 1.00 89.94 181 VAL A N 1
ATOM 1437 C CA . VAL A 1 181 ? 9.823 -9.994 16.332 1.00 89.94 181 VAL A CA 1
ATOM 1438 C C . VAL A 1 181 ? 9.824 -10.260 14.839 1.00 89.9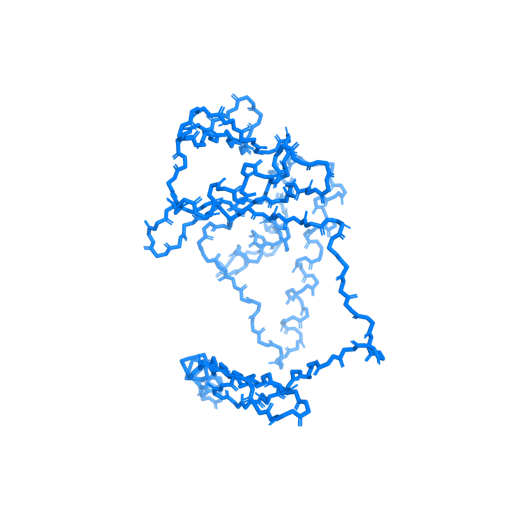4 181 VAL A C 1
ATOM 1440 O O . VAL A 1 181 ? 9.266 -11.255 14.385 1.00 89.94 181 VAL A O 1
ATOM 1443 N N . ILE A 1 182 ? 10.428 -9.345 14.090 1.00 86.56 182 ILE A N 1
ATOM 1444 C CA . ILE A 1 182 ? 10.642 -9.468 12.653 1.00 86.56 182 ILE A CA 1
ATOM 1445 C C . ILE A 1 182 ? 12.109 -9.826 12.474 1.00 86.56 182 ILE A C 1
ATOM 1447 O O . ILE A 1 182 ? 12.985 -8.991 12.700 1.00 86.56 182 ILE A O 1
ATOM 1451 N N . ASP A 1 183 ? 12.376 -11.071 12.114 1.00 85.94 183 ASP A N 1
ATOM 1452 C CA . ASP A 1 183 ? 13.706 -11.563 11.803 1.00 85.94 183 ASP A CA 1
ATOM 1453 C C . ASP A 1 183 ? 14.055 -11.314 10.327 1.00 85.94 183 ASP A C 1
ATOM 1455 O O . ASP A 1 183 ? 13.217 -11.373 9.429 1.00 85.94 183 ASP A O 1
ATOM 1459 N N . TYR A 1 184 ? 15.315 -10.970 10.070 1.00 78.38 184 TYR A N 1
ATOM 1460 C CA . TYR A 1 184 ? 15.863 -10.820 8.717 1.00 78.38 184 TYR A CA 1
ATOM 1461 C C . TYR A 1 184 ? 17.319 -11.315 8.600 1.00 78.38 184 TYR A C 1
ATOM 1463 O O . TYR A 1 184 ? 18.146 -10.659 7.954 1.00 78.38 184 TYR A O 1
ATOM 1471 N N . PRO A 1 185 ? 17.672 -12.478 9.184 1.00 71.56 185 PRO A N 1
ATOM 1472 C CA . PRO A 1 185 ? 19.043 -12.986 9.152 1.00 71.56 185 PRO A CA 1
ATOM 1473 C C . PRO A 1 185 ? 19.563 -13.174 7.718 1.00 71.56 185 PRO A C 1
ATOM 1475 O O . PRO A 1 185 ? 20.726 -12.871 7.447 1.00 71.56 185 PRO A O 1
ATOM 1478 N N . ASP A 1 186 ? 18.693 -13.561 6.781 1.00 69.06 186 ASP A N 1
ATOM 1479 C CA . ASP A 1 186 ? 19.032 -13.775 5.368 1.00 69.06 186 AS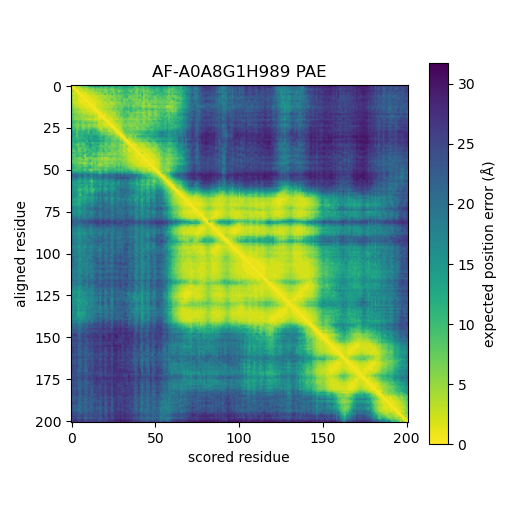P A CA 1
ATOM 1480 C C . ASP A 1 186 ? 19.565 -12.496 4.695 1.00 69.06 186 ASP A C 1
ATOM 1482 O O . ASP A 1 186 ? 20.524 -12.538 3.923 1.00 69.06 186 ASP A O 1
ATOM 1486 N N . ILE A 1 187 ? 19.020 -11.324 5.049 1.00 66.75 187 ILE A N 1
ATOM 1487 C CA . ILE A 1 187 ? 19.482 -10.028 4.521 1.00 66.75 187 ILE A CA 1
ATOM 1488 C C . ILE A 1 187 ? 20.922 -9.749 4.973 1.00 66.75 187 ILE A C 1
ATOM 1490 O O . ILE A 1 187 ? 21.732 -9.201 4.216 1.00 66.75 187 ILE A O 1
ATOM 1494 N N . LYS A 1 188 ? 21.276 -10.137 6.203 1.00 64.31 188 LYS A N 1
ATOM 1495 C CA . LYS A 1 188 ? 22.646 -10.012 6.707 1.00 64.31 188 LYS A CA 1
ATOM 1496 C C . LYS A 1 188 ? 23.574 -11.042 6.085 1.00 64.31 188 LYS A C 1
ATOM 1498 O O . LYS A 1 188 ? 24.708 -10.677 5.782 1.00 64.31 188 LYS A O 1
ATOM 1503 N N . GLU A 1 189 ? 23.133 -12.283 5.884 1.00 65.50 189 GLU A N 1
ATOM 1504 C CA . GLU A 1 189 ? 23.923 -13.288 5.165 1.00 65.50 189 GLU A CA 1
ATOM 1505 C C . GLU A 1 189 ? 24.305 -12.759 3.778 1.00 65.50 189 GLU A C 1
ATOM 1507 O O . GLU A 1 189 ? 25.479 -12.767 3.395 1.00 65.50 189 GLU A O 1
ATOM 1512 N N . GLU A 1 190 ? 23.337 -12.186 3.069 1.00 68.06 190 GLU A N 1
ATOM 1513 C CA . GLU A 1 190 ? 23.541 -11.623 1.745 1.00 68.06 190 GLU A CA 1
ATOM 1514 C C . GLU A 1 190 ? 24.457 -10.386 1.782 1.00 68.06 190 GLU A C 1
ATOM 1516 O O . GLU A 1 190 ? 25.448 -10.325 1.047 1.00 68.06 190 GLU A O 1
ATOM 1521 N N . ARG A 1 191 ? 24.244 -9.450 2.718 1.00 68.25 191 ARG A N 1
ATOM 1522 C CA . ARG A 1 191 ? 25.148 -8.302 2.939 1.00 68.25 191 ARG A CA 1
ATOM 1523 C C . ARG A 1 191 ? 26.575 -8.744 3.283 1.00 68.25 191 ARG A C 1
ATOM 1525 O O . ARG A 1 191 ? 27.539 -8.181 2.764 1.00 68.25 191 ARG A O 1
ATOM 1532 N N . HIS A 1 192 ? 26.733 -9.743 4.150 1.00 64.94 192 HIS A N 1
ATOM 1533 C CA . HIS A 1 192 ? 28.032 -10.266 4.572 1.00 64.94 192 HIS A CA 1
ATOM 1534 C C . HIS A 1 192 ? 28.75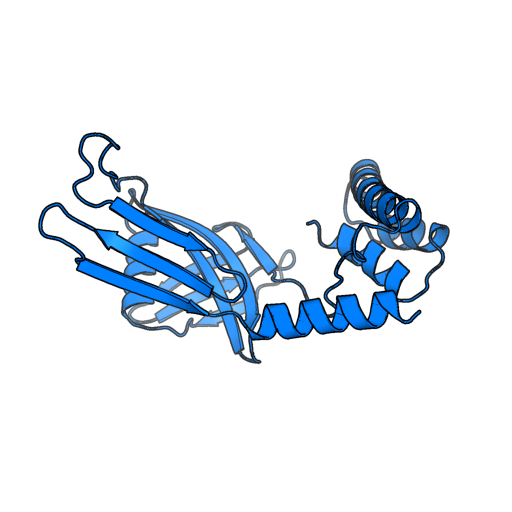3 -10.978 3.428 1.00 64.94 192 HIS A C 1
ATOM 1536 O O . HIS A 1 192 ? 29.966 -10.816 3.264 1.00 64.94 192 HIS A O 1
ATOM 1542 N N . ARG A 1 193 ? 28.014 -11.716 2.594 1.00 67.31 193 ARG A N 1
ATOM 1543 C CA . ARG A 1 193 ? 28.527 -12.300 1.355 1.00 67.31 193 ARG A CA 1
ATOM 1544 C C . ARG A 1 193 ? 29.071 -11.211 0.431 1.00 67.31 193 ARG A C 1
ATOM 1546 O O . ARG A 1 193 ? 30.220 -11.321 0.009 1.00 67.31 193 ARG A O 1
ATOM 1553 N N . TYR A 1 194 ? 28.311 -10.143 0.176 1.00 66.88 194 TYR A N 1
ATOM 1554 C CA . TYR A 1 194 ? 28.776 -9.018 -0.648 1.00 66.88 194 TYR A CA 1
ATOM 1555 C C . TYR A 1 194 ? 30.008 -8.320 -0.055 1.00 66.88 194 TYR A C 1
ATOM 1557 O O . TYR A 1 194 ? 30.982 -8.085 -0.769 1.00 66.88 194 TYR A O 1
ATOM 1565 N N . PHE A 1 195 ? 30.018 -8.067 1.255 1.00 60.91 195 PHE A N 1
ATOM 1566 C CA . PHE A 1 195 ? 31.153 -7.453 1.950 1.00 60.91 195 PHE A CA 1
ATOM 1567 C C . PHE A 1 195 ? 32.420 -8.323 1.904 1.00 60.91 195 PHE A C 1
ATOM 1569 O O . PHE A 1 195 ? 33.532 -7.824 1.737 1.00 60.91 195 PHE A O 1
ATOM 1576 N N . THR A 1 196 ? 32.263 -9.642 2.024 1.00 62.78 196 THR A N 1
ATOM 1577 C CA . THR A 1 196 ? 33.380 -10.595 1.983 1.00 62.78 196 THR A CA 1
ATOM 1578 C C . THR A 1 196 ? 33.944 -10.744 0.573 1.00 62.78 196 THR A C 1
ATOM 1580 O O . THR A 1 196 ? 35.157 -10.872 0.419 1.00 62.78 196 THR A O 1
ATOM 1583 N N . VAL A 1 197 ? 33.091 -10.714 -0.455 1.00 63.62 197 VAL A N 1
ATOM 1584 C CA . VAL A 1 197 ? 33.523 -10.719 -1.860 1.00 63.62 197 VAL A CA 1
ATOM 1585 C C . VAL A 1 197 ? 34.273 -9.426 -2.195 1.00 63.62 197 VAL A C 1
ATOM 1587 O O . VAL A 1 197 ? 35.358 -9.504 -2.761 1.00 63.62 197 VAL A O 1
ATOM 1590 N N . GLY A 1 198 ? 33.763 -8.265 -1.769 1.00 51.34 198 GLY A N 1
ATOM 1591 C CA . GLY A 1 198 ? 34.403 -6.966 -2.014 1.00 51.34 198 GLY A CA 1
ATOM 1592 C C . GLY A 1 198 ? 35.777 -6.797 -1.353 1.00 51.34 198 GLY A C 1
ATOM 1593 O O . GLY A 1 198 ? 36.636 -6.141 -1.917 1.00 51.34 198 GLY A O 1
ATOM 1594 N N . LYS A 1 199 ? 36.031 -7.432 -0.199 1.00 53.56 199 LYS A N 1
ATOM 1595 C CA . LYS A 1 199 ? 37.349 -7.411 0.474 1.00 53.56 199 LYS A CA 1
ATOM 1596 C C . LYS A 1 199 ? 38.394 -8.377 -0.098 1.00 53.56 199 LYS A C 1
ATOM 1598 O O . LYS A 1 199 ? 39.535 -8.367 0.363 1.00 53.56 199 LYS A O 1
ATOM 1603 N N . ARG A 1 200 ? 37.990 -9.299 -0.977 1.00 49.19 200 ARG A N 1
ATOM 1604 C CA . ARG A 1 200 ? 38.862 -10.345 -1.544 1.00 49.19 200 ARG A CA 1
ATOM 1605 C C . ARG A 1 200 ? 39.204 -10.112 -3.019 1.00 49.19 200 ARG A C 1
ATOM 1607 O O . ARG A 1 200 ? 39.943 -10.923 -3.577 1.00 49.19 200 ARG A O 1
ATOM 1614 N N . MET A 1 201 ? 38.665 -9.054 -3.621 1.00 43.84 201 MET A N 1
ATOM 1615 C CA . MET A 1 201 ? 39.189 -8.430 -4.841 1.00 43.84 201 MET A CA 1
ATOM 1616 C C . MET A 1 201 ? 40.133 -7.295 -4.455 1.00 43.84 201 MET A C 1
ATOM 1618 O O . MET A 1 201 ? 41.064 -7.051 -5.250 1.00 43.84 201 MET A O 1
#

Foldseek 3Di:
DDPLLLQLVVCVVVVDDNVVSLVVQQVPDPDDSVVSVVSSVVSVVVVCCCVVDVPDPRDDHDPDDFWDKDWEPGQKYWDDDDQWIKMWGHPDPPDIDIDTDDDDPVVVVQVVCQVPPPQKHWTMWTFDQDPNDTDIRIDMDGNPDDDDDPVRDQWDWDWDDDPFWIKIFIAGPVGTDDIDIDGHNVVVVVVVVVVVVSVVD

Nearest PDB structures (foldseek):
  3isu-assembly1_A  TM=3.368E-01  e=2.823E+00  Homo sapiens
  7fyd-assembly1_A  TM=2.684E-01  e=1.573E+00  Homo sapiens
  6iei-assembly1_A-2  TM=2.258E-01  e=1.573E+00  Borreliella burgdorferi B31
  6idc-assembly1_A-2  TM=3.007E-01  e=4.250E+00  Borreliella burgdorferi